Protein 4HF7 (pdb70)

Structure (mmCIF, N/CA/C/O backbone):
data_4HF7
#
_entry.id   4HF7
#
_cell.length_a   51.201
_cell.length_b   110.680
_cell.length_c   88.776
_cell.angle_alpha   90.000
_cell.angle_beta   90.000
_cell.angle_gamma   90.000
#
_symmetry.space_group_name_H-M   'C 2 2 21'
#
loop_
_entity.id
_entity.type
_entity.pdbx_description
1 polymer 'Putative acylhydrolase'
2 water water
#
loop_
_atom_site.group_PDB
_atom_site.id
_atom_site.type_symbol
_atom_site.label_atom_id
_atom_site.label_alt_id
_atom_site.label_comp_id
_atom_site.label_asym_id
_atom_site.label_entity_id
_atom_site.label_seq_id
_atom_site.pdbx_PDB_ins_code
_atom_site.Cartn_x
_atom_site.Cartn_y
_atom_site.Cartn_z
_atom_site.occupancy
_atom_site.B_iso_or_equiv
_atom_site.auth_seq_id
_atom_site.auth_comp_id
_atom_site.auth_asym_id
_atom_site.auth_atom_id
_atom_site.pdbx_PDB_model_num
ATOM 1 N N . GLU A 1 5 ? 14.499 53.192 36.929 1.00 31.14 32 GLU A N 1
ATOM 2 C CA . GLU A 1 5 ? 15.539 52.239 37.300 1.00 30.18 32 GLU A CA 1
ATOM 3 C C . GLU A 1 5 ? 15.169 51.480 38.580 1.00 31.75 32 GLU A C 1
ATOM 4 O O . GLU A 1 5 ? 15.024 50.266 38.545 1.00 31.70 32 GLU A O 1
ATOM 6 N N . PHE A 1 6 ? 15.045 52.206 39.699 1.00 26.05 33 PHE A N 1
ATOM 7 C CA . PHE A 1 6 ? 14.729 51.738 41.048 1.00 24.11 33 PHE A CA 1
ATOM 8 C C . PHE A 1 6 ? 13.468 50.828 41.081 1.00 25.55 33 PHE A C 1
ATOM 9 O O . PHE A 1 6 ? 13.511 49.757 41.680 1.00 25.41 33 PHE A O 1
ATOM 17 N N . ALA A 1 7 ? 12.376 51.238 40.407 1.00 21.55 34 ALA A N 1
ATOM 18 C CA . ALA A 1 7 ? 11.110 50.485 40.357 1.00 19.97 34 ALA A CA 1
ATOM 19 C C . ALA A 1 7 ? 11.222 49.240 39.480 1.00 21.06 34 ALA A C 1
ATOM 20 O O . ALA A 1 7 ? 10.425 48.326 39.621 1.00 20.38 34 ALA A O 1
ATOM 22 N N . ASN A 1 8 ? 12.192 49.232 38.558 1.00 17.76 35 ASN A N 1
ATOM 23 C CA . ASN A 1 8 ? 12.466 48.148 37.613 1.00 16.80 35 ASN A CA 1
ATOM 24 C C . ASN A 1 8 ? 11.251 47.896 36.690 1.00 19.21 35 ASN A C 1
ATOM 25 O O . ASN A 1 8 ? 10.695 46.790 36.631 1.00 19.01 35 ASN A O 1
ATOM 30 N N . TYR A 1 9 ? 10.855 48.958 35.964 1.00 15.58 36 TYR A N 1
ATOM 31 C CA . TYR A 1 9 ? 9.819 48.894 34.938 1.00 14.85 36 TYR A CA 1
ATOM 32 C C . TYR A 1 9 ? 10.274 47.993 33.802 1.00 17.09 36 TYR A C 1
ATOM 33 O O . TYR A 1 9 ? 9.438 47.365 33.168 1.00 16.43 36 TYR A O 1
ATOM 42 N N . LYS A 1 10 ? 11.610 47.939 33.540 1.00 14.94 37 LYS A N 1
ATOM 43 C CA . LYS A 1 10 ? 12.235 47.144 32.469 1.00 14.49 37 LYS A CA 1
ATOM 44 C C . LYS A 1 10 ? 11.950 45.642 32.592 1.00 17.54 37 LYS A C 1
ATOM 45 O O . LYS A 1 10 ? 11.853 44.953 31.577 1.00 16.87 37 LYS A O 1
ATOM 51 N N . ARG A 1 11 ? 11.833 45.127 33.822 1.00 13.55 38 ARG A N 1
ATOM 52 C CA . ARG A 1 11 ? 11.614 43.712 34.012 1.00 13.14 38 ARG A CA 1
ATOM 53 C C . ARG A 1 11 ? 10.384 43.196 33.220 1.00 17.15 38 ARG A C 1
ATOM 54 O O . ARG A 1 11 ? 10.512 42.200 32.495 1.00 14.60 38 ARG A O 1
ATOM 62 N N . TYR A 1 12 ? 9.227 43.871 33.317 1.00 14.20 39 TYR A N 1
ATOM 63 C CA . TYR A 1 12 ? 8.038 43.362 32.617 1.00 14.47 39 TYR A CA 1
ATOM 64 C C . TYR A 1 12 ? 7.530 44.228 31.454 1.00 17.72 39 TYR A C 1
ATOM 65 O O . TYR A 1 12 ? 6.471 43.907 30.911 1.00 16.09 39 TYR A O 1
ATOM 74 N N . ALA A 1 13 ? 8.297 45.267 31.035 1.00 14.94 40 ALA A N 1
ATOM 75 C CA . ALA A 1 13 ? 7.901 46.189 29.947 1.00 14.60 40 ALA A CA 1
ATOM 76 C C . ALA A 1 13 ? 7.553 45.454 28.647 1.00 19.10 40 ALA A C 1
ATOM 77 O O . ALA A 1 13 ? 6.441 45.651 28.144 1.00 18.10 40 ALA A O 1
ATOM 79 N N . THR A 1 14 ? 8.446 44.560 28.145 1.00 16.43 41 THR A N 1
ATOM 80 C CA . THR A 1 14 ? 8.221 43.825 26.890 1.00 16.33 41 THR A CA 1
ATOM 81 C C . THR A 1 14 ? 6.987 42.912 26.998 1.00 19.25 41 THR A C 1
ATOM 82 O O . THR A 1 14 ? 6.178 42.898 26.081 1.00 19.50 41 THR A O 1
ATOM 86 N N . GLU A 1 15 ? 6.851 42.159 28.113 1.00 15.23 42 GLU A N 1
ATOM 87 C CA . GLU A 1 15 ? 5.752 41.223 28.361 1.00 13.98 42 GLU A CA 1
ATOM 88 C C . GLU A 1 15 ? 4.407 41.947 28.490 1.00 19.89 42 GLU A C 1
ATOM 89 O O . GLU A 1 15 ? 3.394 41.428 28.016 1.00 20.63 42 GLU A O 1
ATOM 95 N N . ASN A 1 16 ? 4.386 43.118 29.168 1.00 16.13 43 ASN A N 1
ATOM 96 C CA . ASN A 1 16 ? 3.175 43.934 29.318 1.00 15.54 43 ASN A CA 1
ATOM 97 C C . ASN A 1 16 ? 2.696 44.357 27.949 1.00 19.91 43 ASN A C 1
ATOM 98 O O . ASN A 1 16 ? 1.559 44.080 27.597 1.00 20.04 43 ASN A O 1
ATOM 103 N N . ALA A 1 17 ? 3.586 44.958 27.148 1.00 18.35 44 ALA A N 1
ATOM 104 C CA . ALA A 1 17 ? 3.296 45.388 25.766 1.00 18.19 44 ALA A CA 1
ATOM 105 C C . ALA A 1 17 ? 2.816 44.220 24.890 1.00 22.02 44 ALA A C 1
ATOM 106 O O . ALA A 1 17 ? 1.961 44.418 24.026 1.00 21.48 44 ALA A O 1
ATOM 108 N N . ALA A 1 18 ? 3.361 43.007 25.107 1.00 19.94 45 ALA A N 1
ATOM 109 C CA . ALA A 1 18 ? 2.996 41.821 24.332 1.00 20.57 45 ALA A CA 1
ATOM 110 C C . ALA A 1 18 ? 1.625 41.254 24.746 1.00 24.97 45 ALA A C 1
ATOM 111 O O . ALA A 1 18 ? 1.036 40.480 23.983 1.00 25.34 45 ALA A O 1
ATOM 113 N N . LEU A 1 19 ? 1.124 41.619 25.952 1.00 20.30 46 LEU A N 1
ATOM 114 C CA . LEU A 1 19 ? -0.180 41.164 26.437 1.00 19.78 46 LEU A CA 1
ATOM 115 C C . LEU A 1 19 ? -1.329 41.855 25.697 1.00 26.56 46 LEU A C 1
ATOM 116 O O . LEU A 1 19 ? -1.420 43.089 25.694 1.00 26.48 46 LEU A O 1
ATOM 121 N N . ALA A 1 20 ? -2.239 41.060 25.125 1.00 24.70 47 ALA A N 1
ATOM 122 C CA . ALA A 1 20 ? -3.433 41.579 24.454 1.00 25.54 47 ALA A CA 1
ATOM 123 C C . ALA A 1 20 ? -4.401 42.200 25.480 1.00 29.27 47 ALA A C 1
ATOM 124 O O . ALA A 1 20 ? -4.453 41.749 26.632 1.00 27.86 47 ALA A O 1
ATOM 126 N N . GLN A 1 21 ? -5.132 43.255 25.066 1.00 26.71 48 GLN A N 1
ATOM 127 C CA . GLN A 1 21 ? -6.152 43.937 25.874 1.00 25.88 48 GLN A CA 1
ATOM 128 C C . GLN A 1 21 ? -7.175 42.881 26.316 1.00 28.48 48 GLN A C 1
ATOM 129 O O . GLN A 1 21 ? -7.622 42.098 25.472 1.00 28.25 48 GLN A O 1
ATOM 135 N N . PRO A 1 22 ? -7.509 42.768 27.619 1.00 23.77 49 PRO A N 1
ATOM 136 C CA . PRO A 1 22 ? -8.435 41.703 28.023 1.00 23.43 49 PRO A CA 1
ATOM 137 C C . PRO A 1 22 ? -9.910 42.052 27.854 1.00 29.18 49 PRO A C 1
ATOM 138 O O . PRO A 1 22 ? -10.306 43.221 27.750 1.00 27.05 49 PRO A O 1
ATOM 142 N N . VAL A 1 23 ? -10.718 40.983 27.852 1.00 27.35 50 VAL A N 1
ATOM 143 C CA . VAL A 1 23 ? -12.179 40.986 27.872 1.00 27.67 50 VAL A CA 1
ATOM 144 C C . VAL A 1 23 ? -12.566 40.594 29.296 1.00 31.09 50 VAL A C 1
ATOM 145 O O . VAL A 1 23 ? -11.823 39.837 29.933 1.00 30.19 50 VAL A O 1
ATOM 149 N N . LYS A 1 24 ? -13.691 41.124 29.806 1.00 27.63 51 LYS A N 1
ATOM 150 C CA . LYS A 1 24 ? -14.182 40.886 31.171 1.00 26.84 51 LYS A CA 1
ATOM 151 C C . LYS A 1 24 ? -14.371 39.391 31.483 1.00 27.87 51 LYS A C 1
ATOM 152 O O . LYS A 1 24 ? -14.099 38.972 32.611 1.00 26.93 51 LYS A O 1
ATOM 154 N N . LYS A 1 25 ? -14.779 38.582 30.482 1.00 22.53 52 LYS A N 1
ATOM 155 C CA . LYS A 1 25 ? 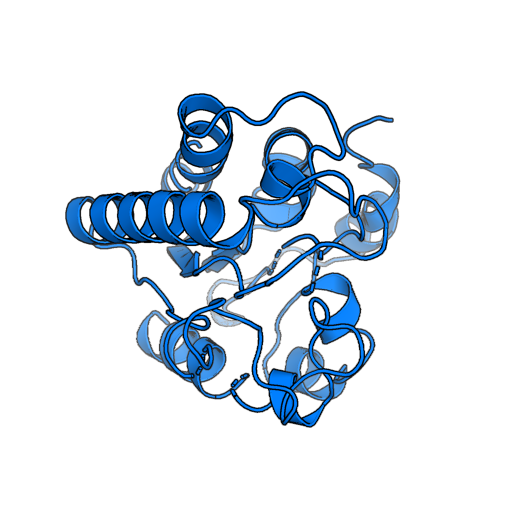-15.000 37.142 30.673 1.00 21.36 52 LYS A CA 1
ATOM 156 C C . LYS A 1 25 ? -13.687 36.363 30.924 1.00 23.87 52 LYS A C 1
ATOM 157 O O . LYS A 1 25 ? -13.746 35.268 31.483 1.00 24.08 52 LYS A O 1
ATOM 163 N N . GLU A 1 26 ? -12.516 36.913 30.543 1.00 19.87 53 GLU A N 1
ATOM 164 C CA . GLU A 1 26 ? -11.266 36.182 30.752 1.00 19.42 53 GLU A CA 1
ATOM 165 C C . GLU A 1 26 ? -10.770 36.335 32.197 1.00 19.34 53 GLU A C 1
ATOM 166 O O . GLU A 1 26 ? -9.796 35.683 32.571 1.00 18.36 53 GLU A O 1
ATOM 172 N N . LYS A 1 27 ? -11.466 37.165 33.005 1.00 14.10 54 LYS A N 1
ATOM 173 C CA . LYS A 1 27 ? -11.191 37.412 34.426 1.00 12.89 54 LYS A CA 1
ATOM 174 C C . LYS A 1 27 ? -9.692 37.471 34.680 1.00 16.86 54 LYS A C 1
ATOM 175 O O . LYS A 1 27 ? -9.157 36.609 35.380 1.00 16.74 54 LYS A O 1
ATOM 181 N N . ARG A 1 28 ? -9.003 38.436 34.052 1.00 12.62 55 ARG A N 1
ATOM 182 C CA . ARG A 1 28 ? -7.561 38.577 34.217 1.00 11.93 55 ARG A CA 1
ATOM 183 C C . ARG A 1 28 ? -7.177 38.745 35.703 1.00 13.81 55 ARG A C 1
ATOM 184 O O . ARG A 1 28 ? -7.786 39.542 36.397 1.00 13.20 55 ARG A O 1
ATOM 192 N N . VAL A 1 29 ? -6.164 37.983 36.176 1.00 9.58 56 VAL A N 1
ATOM 193 C CA . VAL A 1 29 ? -5.705 38.071 37.568 1.00 7.63 56 VAL A CA 1
ATOM 194 C C . VAL A 1 29 ? -4.200 38.343 37.546 1.00 10.67 56 VAL A C 1
ATOM 195 O O . VAL A 1 29 ? -3.469 37.634 36.856 1.00 11.08 56 VAL A O 1
ATOM 199 N N . VAL A 1 30 ? -3.760 39.362 38.283 1.00 6.21 57 VAL A N 1
ATOM 200 C CA . VAL A 1 30 ? -2.343 39.730 38.364 1.00 5.54 57 VAL A CA 1
ATOM 201 C C . VAL A 1 30 ? -1.852 39.534 39.803 1.00 10.94 57 VAL A C 1
ATOM 202 O O . VAL A 1 30 ? -2.539 39.901 40.735 1.00 10.94 57 VAL A O 1
ATOM 206 N N . PHE A 1 31 ? -0.671 38.919 39.958 1.00 8.56 58 PHE A N 1
ATOM 207 C CA . PHE A 1 31 ? -0.038 38.709 41.248 1.00 8.48 58 PHE A CA 1
ATOM 208 C C . PHE A 1 31 ? 1.105 39.679 41.391 1.00 12.40 58 PHE A C 1
ATOM 209 O O . PHE A 1 31 ? 2.055 39.636 40.615 1.00 11.87 58 PHE A O 1
ATOM 225 N N . GLY A 1 33 ? 4.111 40.980 43.783 1.00 12.74 60 GLY A N 1
ATOM 226 C CA . GLY A 1 33 ? 4.940 40.509 44.867 1.00 11.43 60 GLY A CA 1
ATOM 227 C C . GLY A 1 33 ? 6.415 40.634 44.590 1.00 14.88 60 GLY A C 1
ATOM 228 O O . GLY A 1 33 ? 6.840 41.293 43.637 1.00 15.07 60 GLY A O 1
ATOM 229 N N . ASN A 1 34 ? 7.172 39.999 45.452 1.00 9.02 61 ASN A N 1
ATOM 230 C CA . ASN A 1 34 ? 8.617 39.966 45.442 1.00 9.93 61 ASN A CA 1
ATOM 231 C C . ASN A 1 34 ? 9.052 38.574 44.973 1.00 13.97 61 ASN A C 1
ATOM 232 O O . ASN A 1 34 ? 8.326 37.948 44.181 1.00 11.54 61 ASN A O 1
ATOM 247 N N . ILE A 1 36 ? 8.956 35.800 46.526 1.00 14.53 63 ILE A N 1
ATOM 248 C CA . ILE A 1 36 ? 8.004 34.737 46.866 1.00 14.45 63 ILE A CA 1
ATOM 249 C C . ILE A 1 36 ? 7.002 34.553 45.710 1.00 16.69 63 ILE A C 1
ATOM 250 O O . ILE A 1 36 ? 6.641 33.424 45.408 1.00 17.45 63 ILE A O 1
ATOM 255 N N . THR A 1 37 ? 6.625 35.641 45.018 1.00 10.74 64 THR A N 1
ATOM 256 C CA . THR A 1 37 ? 5.702 35.585 43.879 1.00 9.09 64 THR A CA 1
ATOM 257 C C . THR A 1 37 ? 6.480 35.288 42.577 1.00 12.16 64 THR A C 1
ATOM 258 O O . THR A 1 37 ? 5.968 34.540 41.743 1.00 12.14 64 THR A O 1
ATOM 262 N N . GLU A 1 38 ? 7.695 35.856 42.387 1.00 8.72 65 GLU A N 1
ATOM 263 C CA . GLU A 1 38 ? 8.471 35.540 41.169 1.00 8.85 65 GLU A CA 1
ATOM 264 C C . GLU A 1 38 ? 8.885 34.037 41.154 1.00 12.21 65 GLU A C 1
ATOM 265 O O . GLU A 1 38 ? 8.874 33.402 40.102 1.00 9.98 65 GLU A O 1
ATOM 271 N N . GLY A 1 39 ? 9.250 33.518 42.326 1.00 10.59 66 GLY A N 1
ATOM 272 C CA . GLY A 1 39 ? 9.653 32.131 42.521 1.00 10.86 66 GLY A CA 1
ATOM 273 C C . GLY A 1 39 ? 8.492 31.166 42.384 1.00 12.45 66 GLY A C 1
ATOM 274 O O . GLY A 1 39 ? 8.683 30.026 41.944 1.00 10.97 66 GLY A O 1
ATOM 275 N N . TRP A 1 40 ? 7.264 31.652 42.700 1.00 8.44 67 TRP A N 1
ATOM 276 C CA . TRP A 1 40 ? 6.018 30.878 42.583 1.00 8.82 67 TRP A CA 1
ATOM 277 C C . TRP A 1 40 ? 5.794 30.445 41.131 1.00 11.67 67 TRP A C 1
ATOM 278 O O . TRP A 1 40 ? 5.537 29.267 40.860 1.00 13.15 67 TRP A O 1
ATOM 289 N N . VAL A 1 41 ? 5.906 31.402 40.211 1.00 9.69 68 VAL A N 1
ATOM 290 C CA . VAL A 1 41 ? 5.787 31.202 38.764 1.00 8.63 68 VAL A CA 1
ATOM 291 C C . VAL A 1 41 ? 6.920 30.281 38.266 1.00 11.85 68 VAL A C 1
ATOM 292 O O . VAL A 1 41 ? 6.649 29.397 37.449 1.00 11.20 68 VAL A O 1
ATOM 296 N N . ARG A 1 42 ? 8.169 30.483 38.737 1.00 10.66 69 ARG A N 1
ATOM 297 C CA A ARG A 1 42 ? 9.307 29.651 38.321 0.50 10.92 69 ARG A CA 1
ATOM 298 C CA B ARG A 1 42 ? 9.302 29.650 38.320 0.50 10.82 69 ARG A CA 1
ATOM 299 C C . ARG A 1 42 ? 9.117 28.193 38.772 1.00 15.24 69 ARG A C 1
ATOM 300 O O . ARG A 1 42 ? 9.388 27.270 37.998 1.00 15.98 69 ARG A O 1
ATOM 315 N N . THR A 1 43 ? 8.671 27.986 40.022 1.00 9.78 70 THR A N 1
ATOM 316 C CA . THR A 1 43 ? 8.518 26.644 40.595 1.00 9.80 70 THR A CA 1
ATOM 317 C C . THR A 1 43 ? 7.290 25.886 40.073 1.00 13.09 70 THR A C 1
ATOM 318 O O . THR A 1 43 ? 7.419 24.717 39.708 1.00 12.18 70 THR A O 1
ATOM 322 N N . HIS A 1 44 ? 6.105 26.534 40.054 1.00 11.86 71 HIS A N 1
ATOM 323 C CA . HIS A 1 44 ? 4.883 25.888 39.579 1.00 12.19 71 HIS A CA 1
ATOM 324 C C . HIS A 1 44 ? 4.325 26.686 38.421 1.00 14.07 71 HIS A C 1
ATOM 325 O O . HIS A 1 44 ? 3.275 27.315 38.584 1.00 14.03 71 HIS A O 1
ATOM 332 N N . PRO A 1 45 ? 4.984 26.700 37.237 1.00 11.75 72 PRO A N 1
ATOM 333 C CA . PRO A 1 45 ? 4.439 27.495 36.125 1.00 12.62 72 PRO A CA 1
ATOM 334 C C . PRO A 1 45 ? 3.034 27.048 35.716 1.00 17.13 72 PRO A C 1
ATOM 335 O O . PRO A 1 45 ? 2.238 27.899 35.320 1.00 17.31 72 PRO A O 1
ATOM 339 N N . ASP A 1 46 ? 2.724 25.742 35.851 1.00 14.68 73 ASP A N 1
ATOM 340 C CA . ASP A 1 46 ? 1.417 25.176 35.489 1.00 14.52 73 ASP A CA 1
ATOM 341 C C . ASP A 1 46 ? 0.281 25.716 36.375 1.00 17.38 73 ASP A C 1
ATOM 342 O O . ASP A 1 46 ? -0.851 25.782 35.909 1.00 16.19 73 ASP A O 1
ATOM 347 N N . PHE A 1 47 ? 0.552 26.090 37.634 1.00 13.35 74 PHE A N 1
ATOM 348 C CA . PHE A 1 47 ? -0.510 26.663 38.460 1.00 13.08 74 PHE A CA 1
ATOM 349 C C . PHE A 1 47 ? -1.021 27.972 37.814 1.00 15.91 74 PHE A C 1
ATOM 350 O O . PHE A 1 47 ? -2.233 28.207 37.753 1.00 15.15 74 PHE A O 1
ATOM 358 N N . PHE A 1 48 ? -0.094 28.808 37.325 1.00 11.56 75 PHE A N 1
ATOM 359 C CA . PHE A 1 48 ? -0.441 30.095 36.724 1.00 9.92 75 PHE A CA 1
ATOM 360 C C . PHE A 1 48 ? -1.052 29.910 35.330 1.00 13.90 75 PHE A C 1
ATOM 361 O O . PHE A 1 48 ? -2.023 30.588 35.006 1.00 15.27 75 PHE A O 1
ATOM 369 N N . LYS A 1 49 ? -0.518 28.984 34.538 1.00 12.07 76 LYS A N 1
ATOM 370 C CA . LYS A 1 49 ? -1.002 28.713 33.173 1.00 12.24 76 LYS A CA 1
ATOM 371 C C . LYS A 1 49 ? -2.449 28.187 33.199 1.00 17.17 76 LYS A C 1
ATOM 372 O O . LYS A 1 49 ? -3.305 28.714 32.494 1.00 17.96 76 LYS A O 1
ATOM 378 N N . THR A 1 50 ? -2.704 27.168 34.039 1.00 13.44 77 THR A N 1
ATOM 379 C CA . THR A 1 50 ? -3.987 26.483 34.208 1.00 14.20 77 THR A CA 1
ATOM 380 C C . THR A 1 50 ? -5.087 27.439 34.643 1.00 18.36 77 THR A C 1
ATOM 381 O O . THR A 1 50 ? -6.197 27.386 34.107 1.00 16.44 77 THR A O 1
ATOM 385 N N . ASN A 1 51 ? -4.780 28.286 35.638 1.00 14.83 78 ASN 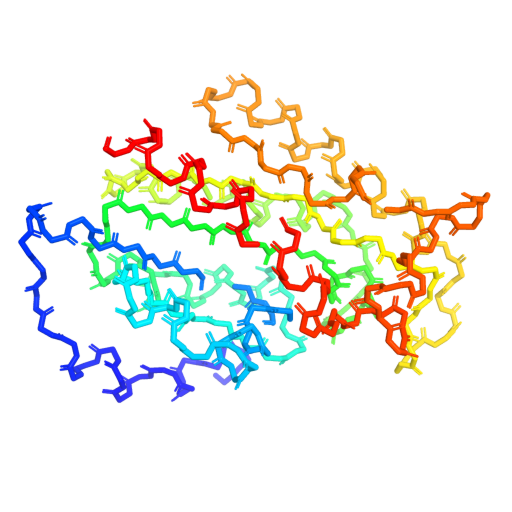A N 1
ATOM 386 C CA . ASN A 1 51 ? -5.758 29.186 36.211 1.00 14.49 78 ASN A CA 1
ATOM 387 C C . ASN A 1 51 ? -5.837 30.569 35.528 1.00 17.25 78 ASN A C 1
ATOM 388 O O . ASN A 1 51 ? -6.732 31.342 35.860 1.00 14.79 78 ASN A O 1
ATOM 393 N N . GLY A 1 52 ? -5.010 30.816 34.512 1.00 16.43 79 GLY A N 1
ATOM 394 C CA . GLY A 1 52 ? -5.009 32.098 33.807 1.00 15.90 79 GLY A CA 1
ATOM 395 C C . GLY A 1 52 ? -4.630 33.253 34.718 1.00 18.94 79 GLY A C 1
ATOM 396 O O . GLY A 1 52 ? -5.309 34.283 34.730 1.00 20.28 79 GLY A O 1
ATOM 397 N N . TYR A 1 53 ? -3.562 33.067 35.516 1.00 13.55 80 TYR A N 1
ATOM 398 C CA . TYR A 1 53 ? -2.997 34.071 36.422 1.00 11.48 80 TYR A CA 1
ATOM 399 C C . TYR A 1 53 ? -1.701 34.608 35.852 1.00 15.89 80 TYR A C 1
ATOM 400 O O . TYR A 1 53 ? -0.890 33.828 35.316 1.00 15.11 80 TYR A O 1
ATOM 409 N N . ILE A 1 54 ? -1.476 35.921 36.021 1.00 11.23 81 ILE A N 1
ATOM 410 C CA . ILE A 1 54 ? -0.275 36.609 35.539 1.00 12.42 81 ILE A CA 1
ATOM 411 C C . ILE A 1 54 ? 0.600 3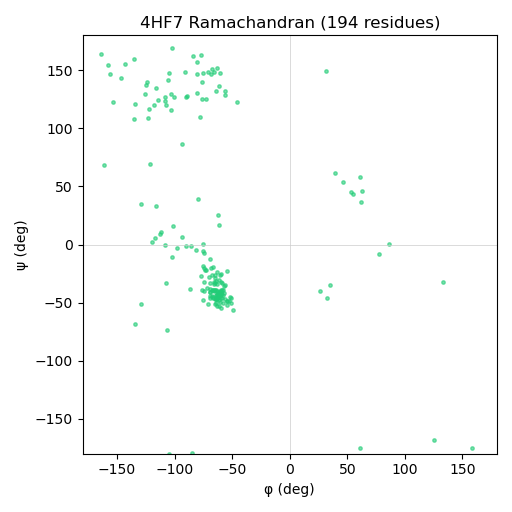6.973 36.725 1.00 15.43 81 ILE A C 1
ATOM 412 O O . ILE A 1 54 ? 0.159 37.681 37.625 1.00 15.37 81 ILE A O 1
ATOM 417 N N . GLY A 1 55 ? 1.843 36.504 36.693 1.00 12.02 82 GLY A N 1
ATOM 418 C CA . GLY A 1 55 ? 2.826 36.789 37.728 1.00 11.16 82 GLY A CA 1
ATOM 419 C C . GLY A 1 55 ? 3.602 38.051 37.412 1.00 12.73 82 GLY A C 1
ATOM 420 O O . GLY A 1 55 ? 4.071 38.239 36.283 1.00 12.96 82 GLY A O 1
ATOM 421 N N . ARG A 1 56 ? 3.640 38.971 38.370 1.00 10.15 83 ARG A N 1
ATOM 422 C CA . ARG A 1 56 ? 4.357 40.240 38.212 1.00 10.87 83 ARG A CA 1
ATOM 423 C C . ARG A 1 56 ? 5.288 40.462 39.432 1.00 14.90 83 ARG A C 1
ATOM 424 O O . ARG A 1 56 ? 5.525 41.599 39.859 1.00 14.64 83 ARG A O 1
ATOM 432 N N . GLY A 1 57 ? 5.843 39.358 39.942 1.00 10.91 84 GLY A N 1
ATOM 433 C CA . GLY A 1 57 ? 6.778 39.396 41.055 1.00 10.05 84 GLY A CA 1
ATOM 434 C C . GLY A 1 57 ? 8.190 39.762 40.618 1.00 13.26 84 GLY A C 1
ATOM 435 O O . GLY A 1 57 ? 8.603 39.415 39.507 1.00 12.43 84 GLY A O 1
ATOM 436 N N . ILE A 1 58 ? 8.936 40.474 41.472 1.00 9.02 85 ILE A N 1
ATOM 437 C CA . ILE A 1 58 ? 10.347 40.806 41.229 1.00 9.82 85 ILE A CA 1
ATOM 438 C C . ILE A 1 58 ? 11.125 40.530 42.514 1.00 14.30 85 ILE A C 1
ATOM 439 O O . ILE A 1 58 ? 10.830 41.151 43.542 1.00 12.88 85 ILE A O 1
ATOM 444 N N . SER A 1 59 ? 12.131 39.628 42.439 1.00 11.24 86 SER A N 1
ATOM 445 C CA A SER A 1 59 ? 12.958 39.265 43.593 0.50 10.94 86 SER A CA 1
ATOM 446 C CA B SER A 1 59 ? 12.953 39.266 43.592 0.50 10.76 86 SER A CA 1
ATOM 447 C C . SER A 1 59 ? 13.632 40.483 44.223 1.00 13.64 86 SER A C 1
ATOM 448 O O . SER A 1 59 ? 14.112 41.359 43.512 1.00 13.43 86 SER A O 1
ATOM 453 N N . GLY A 1 60 ? 13.640 40.512 45.553 1.00 10.59 87 GLY A N 1
ATOM 454 C CA . GLY A 1 60 ? 14.235 41.557 46.373 1.00 11.13 87 GLY A CA 1
ATOM 455 C C . GLY A 1 60 ? 13.471 42.860 46.536 1.00 14.07 87 GLY A C 1
ATOM 456 O O . GLY A 1 60 ? 13.871 43.689 47.356 1.00 14.70 87 GLY A O 1
ATOM 457 N N . GLN A 1 61 ? 12.375 43.055 45.801 1.00 9.44 88 GLN A N 1
ATOM 458 C CA . GLN A 1 61 ? 11.637 44.335 45.858 1.00 10.15 88 GLN A CA 1
ATOM 459 C C . GLN A 1 61 ? 10.795 44.522 47.111 1.00 14.16 88 GLN A C 1
ATOM 460 O O . GLN A 1 61 ? 10.199 43.579 47.632 1.00 12.41 88 GLN A O 1
ATOM 466 N N . THR A 1 62 ? 10.693 45.800 47.527 1.00 12.38 89 THR A N 1
ATOM 467 C CA . THR A 1 62 ? 9.920 46.275 48.665 1.00 12.16 89 THR A CA 1
ATOM 468 C C . THR A 1 62 ? 8.608 46.908 48.165 1.00 14.94 89 THR A C 1
ATOM 469 O O . THR A 1 62 ? 8.471 47.201 46.962 1.00 13.22 89 THR A O 1
ATOM 473 N N . SER A 1 63 ? 7.687 47.186 49.083 1.00 10.67 90 SER A N 1
ATOM 474 C CA . SER A 1 63 ? 6.397 47.825 48.764 1.00 10.08 90 SER A CA 1
ATOM 475 C C . SER A 1 63 ? 6.585 49.224 48.110 1.00 11.81 90 SER A C 1
ATOM 476 O O . SER A 1 63 ? 5.711 49.642 47.344 1.00 12.59 90 SER A O 1
ATOM 479 N N . TYR A 1 64 ? 7.740 49.924 48.374 1.00 7.06 91 TYR A N 1
ATOM 480 C CA . TYR A 1 64 ? 8.045 51.226 47.766 1.00 6.83 91 TYR A CA 1
ATOM 481 C C . TYR A 1 64 ? 8.179 51.051 46.265 1.00 11.84 91 TYR A C 1
ATOM 482 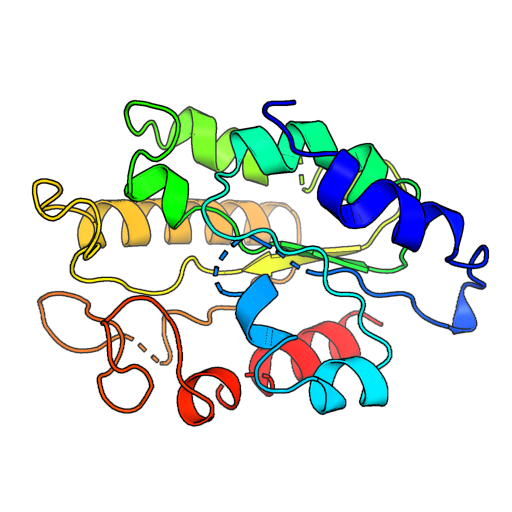O O . TYR A 1 64 ? 7.636 51.831 45.498 1.00 12.80 91 TYR A O 1
ATOM 491 N N . GLN A 1 65 ? 8.928 50.016 45.852 1.00 9.85 92 GLN A N 1
ATOM 492 C CA . GLN A 1 65 ? 9.166 49.712 44.430 1.00 9.61 92 GLN A CA 1
ATOM 493 C C . GLN A 1 65 ? 7.874 49.215 43.776 1.00 14.02 92 GLN A C 1
ATOM 494 O O . GLN A 1 65 ? 7.592 49.550 42.610 1.00 13.05 92 GLN A O 1
ATOM 500 N N . PHE A 1 66 ? 7.094 48.415 44.517 1.00 11.24 93 PHE A N 1
ATOM 501 C CA . PHE A 1 66 ? 5.788 47.923 44.038 1.00 11.60 93 PHE A CA 1
ATOM 502 C C . PHE A 1 66 ? 4.888 49.085 43.692 1.00 12.83 93 PHE A C 1
ATOM 503 O O . PHE A 1 66 ? 4.294 49.098 42.625 1.00 10.34 93 PHE A O 1
ATOM 511 N N . LEU A 1 67 ? 4.770 50.048 44.623 1.00 10.82 94 LEU A N 1
ATOM 512 C CA . LEU A 1 67 ? 3.911 51.224 44.439 1.00 10.37 94 LEU A CA 1
ATOM 513 C C . LEU A 1 67 ? 4.279 51.990 43.159 1.00 13.44 94 LEU A C 1
ATOM 514 O O . LEU A 1 67 ? 3.382 52.297 42.382 1.00 13.09 94 LEU A O 1
ATOM 519 N N . LEU A 1 68 ? 5.586 52.243 42.919 1.00 9.81 95 LEU A N 1
ATOM 520 C CA . LEU A 1 68 ? 6.024 52.959 41.719 1.00 10.26 95 LEU A CA 1
ATOM 521 C C . LEU A 1 68 ? 5.713 52.197 40.431 1.00 12.07 95 LEU A C 1
ATOM 522 O O . LEU A 1 68 ? 5.323 52.829 39.458 1.00 12.31 95 LEU A O 1
ATOM 527 N N . ARG A 1 69 ? 5.858 50.857 40.404 1.00 6.98 96 ARG A N 1
ATOM 528 C CA . ARG A 1 69 ? 5.552 50.144 39.138 1.00 7.97 96 ARG A CA 1
ATOM 529 C C . ARG A 1 69 ? 4.077 49.633 39.108 1.00 10.95 96 ARG A C 1
ATOM 530 O O . ARG A 1 69 ? 3.699 48.972 38.147 1.00 10.21 96 ARG A O 1
ATOM 538 N N . PHE A 1 70 ? 3.245 49.986 40.118 1.00 8.82 97 PHE A N 1
ATOM 539 C CA . PHE A 1 70 ? 1.859 49.473 40.207 1.00 8.00 97 PHE A CA 1
ATOM 540 C C . PHE A 1 70 ? 0.975 49.820 39.006 1.00 12.99 97 PHE A C 1
ATOM 541 O O . PHE A 1 70 ? 0.244 48.941 38.525 1.00 12.60 97 PHE A O 1
ATOM 549 N N . ARG A 1 71 ? 1.043 51.054 38.493 1.00 9.95 98 ARG A N 1
ATOM 550 C CA . ARG A 1 71 ? 0.227 51.421 37.334 1.00 9.72 98 ARG A CA 1
ATOM 551 C C . ARG A 1 71 ? 0.656 50.661 36.068 1.00 12.94 98 ARG A C 1
ATOM 552 O O . ARG A 1 71 ? -0.194 50.213 35.307 1.00 10.12 98 ARG A O 1
ATOM 560 N N . GLU A 1 72 ? 1.961 50.471 35.876 1.00 11.86 99 GLU A N 1
ATOM 561 C CA . GLU A 1 72 ? 2.482 49.776 34.697 1.00 10.99 99 GLU A CA 1
ATOM 562 C C . GLU A 1 72 ? 2.309 48.276 34.765 1.00 13.09 99 GLU A C 1
ATOM 563 O O . GLU A 1 72 ? 2.011 47.677 33.741 1.00 12.85 99 GLU A O 1
ATOM 569 N N . ASP A 1 73 ? 2.505 47.665 35.939 1.00 9.59 100 ASP A N 1
ATOM 570 C CA . ASP A 1 73 ? 2.471 46.199 36.032 1.00 9.83 100 ASP A CA 1
ATOM 571 C C . ASP A 1 73 ? 1.129 45.636 36.518 1.00 13.81 100 ASP A C 1
ATOM 572 O O . ASP A 1 73 ? 0.965 44.411 36.526 1.00 14.24 100 ASP A O 1
ATOM 577 N N . VAL A 1 74 ? 0.160 46.505 36.858 1.00 10.53 101 VAL A N 1
ATOM 578 C CA . VAL A 1 74 ? -1.162 46.066 37.301 1.00 9.38 101 VAL A CA 1
ATOM 579 C C . VAL A 1 74 ? -2.258 46.873 36.608 1.00 15.21 101 VAL A C 1
ATOM 580 O O . VAL A 1 74 ? -2.986 46.303 35.802 1.00 15.96 101 VAL A O 1
ATOM 584 N N . ILE A 1 75 ? -2.389 48.180 36.920 1.00 10.90 102 ILE A N 1
ATOM 585 C CA . ILE A 1 75 ? -3.488 49.023 36.421 1.00 11.39 102 ILE A CA 1
ATOM 586 C C . ILE A 1 75 ? -3.620 48.976 34.900 1.00 14.05 102 ILE A C 1
ATOM 587 O O . ILE A 1 75 ? -4.731 48.802 34.404 1.00 14.40 102 ILE A O 1
ATOM 592 N N . ASN A 1 76 ? -2.505 49.140 34.180 1.00 11.36 103 ASN A N 1
ATOM 593 C CA . ASN A 1 76 ? -2.513 49.196 32.717 1.00 11.84 103 ASN A CA 1
ATOM 594 C C . ASN A 1 76 ? -2.729 47.838 32.040 1.00 15.10 103 ASN A C 1
ATOM 595 O O . ASN A 1 76 ? -2.925 47.803 30.813 1.00 13.67 103 ASN A O 1
ATOM 600 N N . LEU A 1 77 ? -2.728 46.743 32.834 1.00 11.52 104 LEU A N 1
ATOM 601 C CA A LEU A 1 77 ? -2.976 45.376 32.349 0.50 11.70 104 LEU A CA 1
ATOM 602 C CA B LEU A 1 77 ? -2.980 45.390 32.322 0.50 11.32 104 LEU A CA 1
ATOM 603 C C . LEU A 1 77 ? -4.482 45.090 32.361 1.00 15.16 104 LEU A C 1
ATOM 604 O O . LEU A 1 77 ? -4.907 44.021 31.923 1.00 14.70 104 LEU A O 1
ATOM 613 N N . SER A 1 78 ? -5.284 46.062 32.863 1.00 12.14 105 SER A N 1
ATOM 614 C CA . SER A 1 78 ? -6.754 46.023 32.982 1.00 12.47 105 SER A CA 1
ATOM 615 C C . SER A 1 78 ? -7.249 44.680 33.583 1.00 16.25 105 SER A C 1
ATOM 616 O O . SER A 1 78 ? -8.090 43.998 32.987 1.00 15.87 105 SER A O 1
ATOM 619 N N . PRO A 1 79 ? -6.716 44.278 34.758 1.00 13.51 106 PRO A N 1
ATOM 620 C CA . PRO A 1 79 ? -7.129 42.998 35.337 1.00 13.07 106 PRO A CA 1
ATOM 621 C C . PRO A 1 79 ? -8.457 43.108 36.067 1.00 15.15 106 PRO A C 1
ATOM 622 O O . PRO A 1 79 ? -8.844 44.195 36.499 1.00 13.74 106 PRO A O 1
ATOM 626 N N . ALA A 1 80 ? -9.148 41.977 36.215 1.00 10.75 107 ALA A N 1
ATOM 627 C CA . ALA A 1 80 ? -10.377 41.922 36.989 1.00 10.18 107 ALA A CA 1
ATOM 628 C C . ALA A 1 80 ? -10.017 41.926 38.477 1.00 11.27 107 ALA A C 1
ATOM 629 O O . ALA A 1 80 ? -10.800 42.375 39.318 1.00 11.94 107 ALA A O 1
ATOM 631 N N . LEU A 1 81 ? -8.813 41.426 38.803 1.00 7.44 108 LEU A N 1
ATOM 632 C CA . LEU A 1 81 ? -8.391 41.265 40.203 1.00 6.51 108 LEU A CA 1
ATOM 633 C C . LEU A 1 81 ? -6.882 41.260 40.335 1.00 10.69 108 LEU A C 1
ATOM 634 O O . LEU A 1 81 ? -6.180 40.730 39.478 1.00 9.52 108 LEU A O 1
ATOM 639 N N . VAL A 1 82 ? -6.393 41.800 41.446 1.00 8.03 109 VAL A N 1
ATOM 640 C CA . VAL A 1 82 ? -4.973 41.792 41.768 1.00 7.84 109 VAL A CA 1
ATOM 641 C C . VAL A 1 82 ? -4.767 41.160 43.149 1.00 12.65 109 VAL A C 1
ATOM 642 O O . VAL A 1 82 ? -5.500 41.462 44.088 1.00 12.94 109 VAL A O 1
ATOM 646 N N . VAL A 1 83 ? -3.744 40.309 43.262 1.00 10.65 110 VAL A N 1
ATOM 647 C CA . VAL A 1 83 ? -3.322 39.713 44.537 1.00 8.33 110 VAL A CA 1
ATOM 648 C C . VAL A 1 83 ? -2.088 40.481 44.937 1.00 11.75 110 VAL A C 1
ATOM 649 O O . VAL A 1 83 ? -1.172 40.590 44.125 1.00 11.44 110 VAL A O 1
ATOM 653 N N . ILE A 1 84 ? -2.029 40.980 46.179 1.00 10.12 111 ILE A N 1
ATOM 654 C CA . ILE A 1 84 ? -0.879 41.741 46.637 1.00 9.74 111 ILE A CA 1
ATOM 655 C C . ILE A 1 84 ? -0.201 41.027 47.810 1.00 14.69 111 ILE A C 1
ATOM 656 O O . ILE A 1 84 ? -0.815 40.808 48.852 1.00 13.68 111 ILE A O 1
ATOM 661 N N . ASN A 1 85 ? 1.077 40.682 47.626 1.00 12.22 112 ASN A N 1
ATOM 662 C CA . ASN A 1 85 ? 1.935 40.126 48.659 1.00 12.46 112 ASN A CA 1
ATOM 663 C C . ASN A 1 85 ? 3.139 41.044 48.756 1.00 16.74 112 ASN A C 1
ATOM 664 O O . ASN A 1 85 ? 3.913 41.129 47.810 1.00 18.06 112 ASN A O 1
ATOM 669 N N . ALA A 1 86 ? 3.235 41.805 49.849 1.00 11.81 113 ALA A N 1
ATOM 670 C CA . ALA A 1 86 ? 4.246 42.845 50.034 1.00 10.41 113 ALA A CA 1
ATOM 671 C C . ALA A 1 86 ? 4.657 42.961 51.475 1.00 15.63 113 ALA A C 1
ATOM 672 O O . ALA A 1 86 ? 3.794 42.849 52.339 1.00 15.55 113 ALA A O 1
ATOM 674 N N . GLY A 1 87 ? 5.950 43.228 51.728 1.00 12.45 114 GLY A N 1
ATOM 675 C CA . GLY A 1 87 ? 6.438 43.449 53.091 1.00 13.02 114 GLY A CA 1
ATOM 676 C C . GLY A 1 87 ? 7.692 42.727 53.527 1.00 16.04 114 GLY A C 1
ATOM 677 O O . GLY A 1 87 ? 8.439 43.250 54.364 1.00 13.63 114 GLY A O 1
ATOM 678 N N . THR A 1 88 ? 7.921 41.507 52.998 1.00 12.60 115 THR A N 1
ATOM 679 C CA . THR A 1 88 ? 9.096 40.693 53.345 1.00 11.34 115 THR A CA 1
ATOM 680 C C . THR A 1 88 ? 10.397 41.531 53.241 1.00 11.90 115 THR A C 1
ATOM 681 O O . THR A 1 88 ? 11.121 41.651 54.227 1.00 10.98 115 THR A O 1
ATOM 685 N N . ASN A 1 89 ? 10.655 42.129 52.070 1.00 6.73 116 ASN A N 1
ATOM 686 C CA . ASN A 1 89 ? 11.888 42.888 51.832 1.00 6.79 116 ASN A CA 1
ATOM 687 C C . ASN A 1 89 ? 11.894 44.232 52.531 1.00 11.38 116 ASN A C 1
ATOM 688 O O . ASN A 1 89 ? 12.989 44.759 52.786 1.00 12.90 116 ASN A O 1
ATOM 693 N N . ASP A 1 90 ? 10.709 44.754 52.909 1.00 6.93 117 ASP A N 1
ATOM 694 C CA . ASP A 1 90 ? 10.607 45.976 53.687 1.00 6.79 117 ASP A CA 1
ATOM 695 C C . ASP A 1 90 ? 11.132 45.721 55.102 1.00 11.49 117 ASP A C 1
ATOM 696 O O . ASP A 1 90 ? 11.962 46.489 55.589 1.00 11.34 117 ASP A O 1
ATOM 701 N N . VAL A 1 91 ? 10.710 44.608 55.724 1.00 8.80 118 VAL A N 1
ATOM 702 C CA . VAL A 1 91 ? 11.180 44.189 57.059 1.00 9.33 118 VAL A CA 1
ATOM 703 C C . VAL A 1 91 ? 12.702 43.840 56.952 1.00 14.25 118 VAL A C 1
ATOM 704 O O . VAL A 1 91 ? 13.464 44.147 57.872 1.00 15.37 118 VAL A O 1
ATOM 708 N N . ALA A 1 92 ? 13.140 43.290 55.803 1.00 11.06 119 ALA A N 1
ATOM 709 C CA . ALA A 1 92 ? 14.560 42.962 55.556 1.00 11.31 119 ALA A CA 1
ATOM 710 C C . ALA A 1 92 ? 15.387 44.232 55.257 1.00 15.31 119 ALA A C 1
ATOM 711 O O . ALA A 1 92 ? 16.614 44.143 55.166 1.00 15.52 119 ALA A O 1
ATOM 713 N N . GLU A 1 93 ? 14.716 45.417 55.141 1.00 10.86 120 GLU A N 1
ATOM 714 C CA . GLU A 1 93 ? 15.342 46.734 54.947 1.00 10.47 120 GLU A CA 1
ATOM 715 C C . GLU A 1 93 ? 16.131 46.813 53.637 1.00 17.10 120 GLU A C 1
ATOM 716 O O . GLU A 1 93 ? 17.164 47.477 53.572 1.00 17.96 120 GLU A O 1
ATOM 722 N N . ASN A 1 94 ? 15.615 46.168 52.588 1.00 15.21 121 ASN A N 1
ATOM 723 C CA . ASN A 1 94 ? 16.256 46.121 51.275 1.00 16.14 121 ASN A CA 1
ATOM 724 C C . ASN A 1 94 ? 16.429 47.501 50.630 1.00 19.69 121 ASN A C 1
ATOM 725 O O . ASN A 1 94 ? 17.402 47.668 49.895 1.00 19.17 121 ASN A O 1
ATOM 730 N N . THR A 1 95 ? 15.518 48.479 50.915 1.00 16.61 122 THR A N 1
ATOM 731 C CA . THR A 1 95 ? 15.593 49.842 50.343 1.00 17.11 122 THR A CA 1
ATOM 732 C C . THR A 1 95 ? 15.741 50.971 51.407 1.00 21.11 122 THR A C 1
ATOM 733 O O . THR A 1 95 ? 15.813 52.143 51.033 1.00 20.97 122 THR A O 1
ATOM 737 N N . GLY A 1 96 ? 15.826 50.615 52.688 1.00 17.51 123 GLY A N 1
ATOM 738 C CA . GLY A 1 96 ? 16.000 51.586 53.765 1.00 16.74 123 GLY A CA 1
ATOM 739 C C . GLY A 1 96 ? 15.571 51.071 55.118 1.00 18.90 123 GLY A C 1
ATOM 740 O O . GLY A 1 96 ? 15.193 49.915 55.236 1.00 18.59 123 GLY A O 1
ATOM 741 N N . ALA A 1 97 ? 15.607 51.929 56.148 1.00 15.71 124 ALA A N 1
ATOM 742 C CA . ALA A 1 97 ? 15.177 51.556 57.501 1.00 14.97 124 ALA A CA 1
ATOM 743 C C . ALA A 1 97 ? 13.708 51.147 57.477 1.00 17.94 124 ALA A C 1
ATOM 744 O O . ALA A 1 97 ? 12.926 51.681 56.678 1.00 17.63 124 ALA A O 1
ATOM 746 N N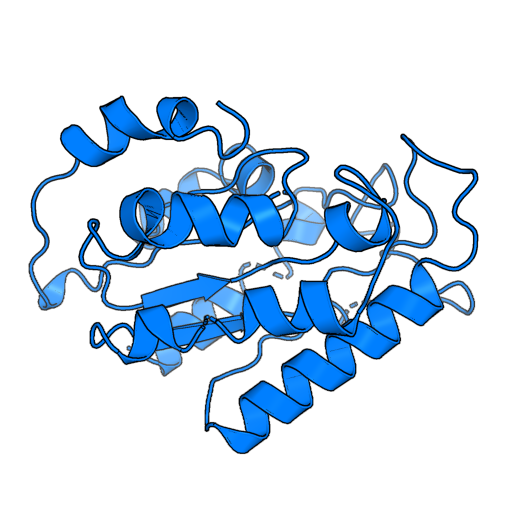 . TYR A 1 98 ? 13.330 50.205 58.332 1.00 13.18 125 TYR A N 1
ATOM 747 C CA . TYR A 1 98 ? 11.945 49.766 58.306 1.00 12.55 125 TYR A CA 1
ATOM 748 C C . TYR A 1 98 ? 11.010 50.712 59.051 1.00 15.80 125 TYR A C 1
ATOM 749 O O . TYR A 1 98 ? 11.226 51.067 60.229 1.00 14.46 125 TYR A O 1
ATOM 758 N N . ASN A 1 99 ? 9.932 51.071 58.358 1.00 12.01 126 ASN A N 1
ATOM 759 C CA . ASN A 1 99 ? 8.905 51.936 58.928 1.00 12.25 126 ASN A CA 1
ATOM 760 C C . ASN A 1 99 ? 7.571 51.332 58.560 1.00 13.95 126 ASN A C 1
ATOM 761 O O . ASN A 1 99 ? 7.192 51.343 57.383 1.00 10.92 126 ASN A O 1
ATOM 766 N N . GLU A 1 100 ? 6.887 50.745 59.565 1.00 11.92 127 GLU A N 1
ATOM 767 C CA . GLU A 1 100 ? 5.587 50.086 59.364 1.00 11.44 127 GLU A CA 1
ATOM 768 C C . GLU A 1 100 ? 4.543 51.044 58.767 1.00 13.84 127 GLU A C 1
ATOM 769 O O . GLU A 1 100 ? 3.830 50.625 57.854 1.00 14.81 127 GLU A O 1
ATOM 775 N N . ASP A 1 101 ? 4.460 52.303 59.250 1.00 10.54 128 ASP A N 1
ATOM 776 C CA . ASP A 1 101 ? 3.532 53.290 58.669 1.00 9.62 128 ASP A CA 1
ATOM 777 C C . ASP A 1 101 ? 3.743 53.436 57.152 1.00 11.10 128 ASP A C 1
ATOM 778 O O . ASP A 1 101 ? 2.772 53.403 56.421 1.00 9.90 128 ASP A O 1
ATOM 783 N N . TYR A 1 102 ? 4.990 53.603 56.692 1.00 10.75 129 TYR A N 1
ATOM 784 C CA . TYR A 1 102 ? 5.293 53.760 55.252 1.00 10.56 129 TYR A CA 1
ATOM 785 C C . TYR A 1 102 ? 4.991 52.486 54.450 1.00 13.99 129 TYR A C 1
ATOM 786 O O . TYR A 1 102 ? 4.411 52.584 53.371 1.00 13.64 129 TYR A O 1
ATOM 795 N N . THR A 1 103 ? 5.419 51.303 54.954 1.00 10.65 130 THR A N 1
ATOM 796 C CA . THR A 1 103 ? 5.243 50.004 54.281 1.00 10.66 130 THR A CA 1
ATOM 797 C C . THR A 1 103 ? 3.729 49.691 54.200 1.00 13.18 130 THR A C 1
ATOM 798 O O . THR A 1 103 ? 3.205 49.474 53.099 1.00 11.93 130 THR A O 1
ATOM 802 N N . PHE A 1 104 ? 3.024 49.774 55.332 1.00 10.81 131 PHE A N 1
ATOM 803 C CA . PHE A 1 104 ? 1.570 49.552 55.336 1.00 9.19 131 PHE A CA 1
ATOM 804 C C . PHE A 1 104 ? 0.881 50.561 54.418 1.00 14.05 131 PHE A C 1
ATOM 805 O O . PHE A 1 104 ? -0.018 50.175 53.677 1.00 14.53 131 PHE A O 1
ATOM 813 N N . GLY A 1 105 ? 1.306 51.836 54.479 1.00 9.19 132 GLY A N 1
ATOM 814 C CA . GLY A 1 105 ? 0.756 52.889 53.632 1.00 8.90 132 GLY A CA 1
ATOM 815 C C . GLY A 1 105 ? 0.875 52.564 52.157 1.00 11.79 132 GLY A C 1
ATOM 816 O O . GLY A 1 105 ? -0.063 52.790 51.392 1.00 10.19 132 GLY A O 1
ATOM 817 N N . ASN A 1 106 ? 2.023 52.007 51.741 1.00 9.15 133 ASN A N 1
ATOM 818 C CA . ASN A 1 106 ? 2.228 51.616 50.341 1.00 8.84 133 ASN A CA 1
ATOM 819 C C . ASN A 1 106 ? 1.243 50.514 49.937 1.00 14.37 133 ASN A C 1
ATOM 820 O O . ASN A 1 106 ? 0.724 50.551 48.819 1.00 14.63 133 ASN A O 1
ATOM 825 N N . ILE A 1 107 ? 0.983 49.534 50.842 1.00 10.99 134 ILE A N 1
ATOM 826 C CA . ILE A 1 107 ? 0.026 48.453 50.559 1.00 10.20 134 ILE A CA 1
ATOM 827 C C . ILE A 1 107 ? -1.387 49.065 50.423 1.00 11.92 134 ILE A C 1
ATOM 828 O O . ILE A 1 107 ? -2.080 48.757 49.467 1.00 11.27 134 ILE A O 1
ATOM 833 N N . ALA A 1 108 ? -1.783 49.938 51.356 1.00 9.06 135 ALA A N 1
ATOM 834 C CA . ALA A 1 108 ? -3.098 50.616 51.303 1.00 9.33 135 ALA A CA 1
ATOM 835 C C . ALA A 1 108 ? -3.227 51.476 50.035 1.00 12.25 135 ALA A C 1
ATOM 836 O O . ALA A 1 108 ? -4.268 51.442 49.382 1.00 12.08 135 ALA A O 1
ATOM 838 N N . SER A 1 109 ? -2.165 52.197 49.650 1.00 8.61 136 SER A N 1
ATOM 839 C CA . SER A 1 109 ? -2.183 53.017 48.430 1.00 7.67 136 SER A CA 1
ATOM 840 C C . SER A 1 109 ? -2.396 52.128 47.208 1.00 11.66 136 SER A C 1
ATOM 841 O O . SER A 1 109 ? -3.237 52.459 46.367 1.00 12.98 136 SER A O 1
ATOM 852 N N . ALA A 1 111 ? -3.900 49.158 47.151 1.00 8.00 138 ALA A N 1
ATOM 853 C CA . ALA A 1 111 ? -5.277 48.640 47.232 1.00 8.30 138 ALA A CA 1
ATOM 854 C C . ALA A 1 111 ? -6.290 49.711 46.742 1.00 12.63 138 ALA A C 1
ATOM 855 O O . ALA A 1 111 ? -7.236 49.403 46.014 1.00 10.18 138 ALA A O 1
ATOM 857 N N . GLU A 1 112 ? -6.034 50.972 47.117 1.00 10.77 139 GLU A N 1
ATOM 858 C CA . GLU A 1 112 ? -6.865 52.119 46.788 1.00 10.79 139 GLU A CA 1
ATOM 859 C C . GLU A 1 112 ? -6.791 52.450 45.294 1.00 13.60 139 GLU A C 1
ATOM 860 O O . GLU A 1 112 ? -7.822 52.711 44.684 1.00 13.52 139 GLU A O 1
ATOM 866 N N . LEU A 1 113 ? -5.590 52.376 44.704 1.00 11.28 140 LEU A N 1
ATOM 867 C CA . LEU A 1 113 ? -5.401 52.591 43.271 1.00 11.26 140 LEU A CA 1
ATOM 868 C C . LEU A 1 113 ? -6.144 51.555 42.439 1.00 13.72 140 LEU A C 1
ATOM 869 O O . LEU A 1 113 ? -6.752 51.903 41.411 1.00 13.84 140 LEU A O 1
ATOM 874 N N . ALA A 1 114 ? -6.071 50.278 42.865 1.00 9.32 141 ALA A N 1
ATOM 875 C CA . ALA A 1 114 ? -6.732 49.181 42.153 1.00 8.98 141 ALA A CA 1
ATOM 876 C C . ALA A 1 114 ? -8.253 49.374 42.197 1.00 11.16 141 ALA A C 1
ATOM 877 O O . ALA A 1 114 ? -8.888 49.330 41.151 1.00 11.38 141 ALA A O 1
ATOM 879 N N . LYS A 1 115 ? -8.811 49.688 43.385 1.00 9.98 142 LYS A N 1
ATOM 880 C CA . LYS A 1 115 ? -10.254 49.928 43.572 1.00 10.01 142 LYS A CA 1
ATOM 881 C C . LYS A 1 115 ? -10.711 51.188 42.798 1.00 16.18 142 LYS A C 1
ATOM 882 O O . LYS A 1 115 ? -11.845 51.222 42.300 1.00 15.26 142 LYS A O 1
ATOM 888 N N . ALA A 1 116 ? -9.826 52.210 42.674 1.00 12.73 143 ALA A N 1
ATOM 889 C CA . ALA A 1 116 ? -10.154 53.424 41.911 1.00 12.38 143 ALA A CA 1
ATOM 890 C C . ALA A 1 116 ? -10.275 53.089 40.426 1.00 15.36 143 ALA A C 1
ATOM 891 O O . ALA A 1 116 ? -11.017 53.757 39.703 1.00 13.28 143 ALA A O 1
ATOM 893 N N . ASN A 1 117 ? -9.573 52.019 39.992 1.00 11.08 144 ASN A N 1
ATOM 894 C CA . ASN A 1 117 ? -9.570 51.581 38.593 1.00 10.20 144 ASN A CA 1
ATOM 895 C C . ASN A 1 117 ? -10.489 50.383 38.351 1.00 14.58 144 ASN A C 1
ATOM 896 O O . ASN A 1 117 ? -10.383 49.747 37.293 1.00 15.52 144 ASN A O 1
ATOM 901 N N . LYS A 1 118 ? -11.403 50.117 39.317 1.00 10.24 145 LYS A N 1
ATOM 902 C CA A LYS A 1 118 ? -12.430 49.063 39.271 0.50 10.55 145 LYS A CA 1
ATOM 903 C CA B LYS A 1 118 ? -12.429 49.062 39.284 0.50 10.93 145 LYS A CA 1
ATOM 904 C C . LYS A 1 118 ? -11.797 47.653 39.225 1.00 14.94 145 LYS A C 1
ATOM 905 O O . LYS A 1 118 ? -12.321 46.748 38.579 1.00 15.72 145 LYS A O 1
ATOM 916 N N . ILE A 1 119 ? -10.678 47.468 39.927 1.00 10.61 146 ILE A N 1
ATOM 917 C CA . ILE A 1 119 ? -9.977 46.187 40.010 1.00 7.82 146 ILE A CA 1
ATOM 918 C C . ILE A 1 119 ? -10.202 45.646 41.406 1.00 10.77 146 ILE A C 1
ATOM 919 O O . ILE A 1 119 ? -9.924 46.346 42.382 1.00 9.87 146 ILE A O 1
ATOM 924 N N . LYS A 1 120 ? -10.687 44.392 41.515 1.00 8.76 147 LYS A N 1
ATOM 925 C CA . LYS A 1 120 ? -10.850 43.745 42.829 1.00 7.74 147 LYS A CA 1
ATOM 926 C C . LYS A 1 120 ? -9.466 43.479 43.441 1.00 10.45 147 LYS A C 1
ATOM 927 O O . LYS A 1 120 ? -8.462 43.337 42.728 1.00 9.22 147 LYS A O 1
ATOM 933 N N . VAL A 1 121 ? -9.408 43.477 44.773 1.00 7.99 148 VAL A N 1
ATOM 934 C CA . VAL A 1 121 ? -8.166 43.316 45.478 1.00 8.92 148 VAL A CA 1
ATOM 935 C C . VAL A 1 121 ? -8.244 42.151 46.441 1.00 13.86 148 VAL A C 1
ATOM 936 O O . VAL A 1 121 ? -9.256 41.965 47.105 1.00 13.56 148 VAL A O 1
ATOM 940 N N . ILE A 1 122 ? -7.163 41.390 46.519 1.00 10.13 149 ILE A N 1
ATOM 941 C CA . ILE A 1 122 ? -6.973 40.396 47.550 1.00 9.62 149 ILE A CA 1
ATOM 942 C C . ILE A 1 122 ? -5.674 40.759 48.271 1.00 13.06 149 ILE A C 1
ATOM 943 O O . ILE A 1 122 ? -4.613 40.772 47.646 1.00 12.22 149 ILE A O 1
ATOM 948 N N . LEU A 1 123 ? -5.770 41.080 49.571 1.00 9.73 150 LEU A N 1
ATOM 949 C CA . LEU A 1 123 ? -4.616 41.379 50.414 1.00 10.41 150 LEU A CA 1
ATOM 950 C C . LEU A 1 123 ? -4.138 40.084 51.071 1.00 13.05 150 LEU A C 1
ATOM 951 O O . LEU A 1 123 ? -4.922 39.153 51.267 1.00 12.34 150 LEU A O 1
ATOM 956 N N . THR A 1 124 ? -2.836 39.982 51.319 1.00 10.26 151 THR A N 1
ATOM 957 C CA . THR A 1 124 ? -2.287 38.734 51.856 1.00 10.51 151 THR A CA 1
ATOM 958 C C . THR A 1 124 ? -1.310 38.987 52.986 1.00 15.62 151 THR A C 1
ATOM 959 O O . THR A 1 124 ? -0.730 40.075 53.095 1.00 15.46 151 THR A O 1
ATOM 963 N N . SER A 1 125 ? -1.096 37.954 53.795 1.00 12.36 152 SER A N 1
ATOM 964 C CA . SER A 1 125 ? -0.133 38.007 54.871 1.00 12.11 152 SER A CA 1
ATOM 965 C C . SER A 1 125 ? 1.286 37.885 54.336 1.00 15.52 152 SER A C 1
ATOM 966 O O . SER A 1 125 ? 1.564 37.060 53.443 1.00 16.03 152 SER A O 1
ATOM 969 N N . VAL A 1 126 ? 2.192 38.674 54.917 1.00 11.36 153 VAL A N 1
ATOM 970 C CA . VAL A 1 126 ? 3.633 38.509 54.741 1.00 9.91 153 VAL A CA 1
ATOM 971 C C . VAL A 1 126 ? 3.933 37.147 55.359 1.00 14.34 153 VAL A C 1
ATOM 972 O O . VAL A 1 126 ? 3.444 36.850 56.456 1.00 14.15 153 VAL A O 1
ATOM 976 N N . LEU A 1 127 ? 4.675 36.299 54.653 1.00 13.02 154 LEU A N 1
ATOM 977 C CA . LEU A 1 127 ? 5.008 34.970 55.160 1.00 12.90 154 LEU A CA 1
ATOM 978 C C . LEU A 1 127 ? 5.862 35.057 56.427 1.00 17.26 154 LEU A C 1
ATOM 979 O O . LEU A 1 127 ? 6.602 36.034 56.617 1.00 15.96 154 LEU A O 1
ATOM 984 N N . PRO A 1 128 ? 5.781 34.052 57.322 1.00 14.87 155 PRO A N 1
ATOM 985 C CA . PRO A 1 128 ? 6.650 34.090 58.500 1.00 14.65 155 PRO A CA 1
ATOM 986 C C . PRO A 1 128 ? 8.107 33.959 58.079 1.00 16.76 155 PRO A C 1
ATOM 987 O O . PRO A 1 128 ? 8.404 33.344 57.049 1.00 15.12 155 PRO A O 1
ATOM 991 N N . ALA A 1 129 ? 8.999 34.587 58.837 1.00 13.40 156 ALA A N 1
ATOM 992 C CA . ALA A 1 129 ? 10.453 34.485 58.648 1.00 13.54 156 ALA A CA 1
ATOM 993 C C . ALA A 1 129 ? 11.096 34.738 59.989 1.00 18.02 156 ALA A C 1
ATOM 994 O O . ALA A 1 129 ? 10.798 35.759 60.604 1.00 17.10 156 ALA A O 1
ATOM 996 N N . ALA A 1 130 ? 11.900 33.778 60.491 1.00 14.24 157 ALA A N 1
ATOM 997 C CA . ALA A 1 130 ? 12.585 33.963 61.773 1.00 15.68 157 ALA A CA 1
ATOM 998 C C . ALA A 1 130 ? 13.753 34.949 61.605 1.00 19.17 157 ALA A C 1
ATOM 999 O O . ALA A 1 130 ? 14.091 35.661 62.544 1.00 18.41 157 ALA A O 1
ATOM 1001 N N . GLU A 1 131 ? 14.381 34.955 60.410 1.00 14.36 158 GLU A N 1
ATOM 1002 C CA . GLU A 1 131 ? 15.497 35.817 60.034 1.00 14.18 158 GLU A CA 1
ATOM 1003 C C . GLU A 1 131 ? 15.647 35.787 58.508 1.00 16.40 158 GLU A C 1
ATOM 1004 O O . GLU A 1 131 ? 15.099 34.899 57.838 1.00 15.67 158 GLU A O 1
ATOM 1010 N N . PHE A 1 132 ? 16.379 36.756 57.970 1.00 13.82 159 PHE A N 1
ATOM 1011 C CA . PHE A 1 132 ? 16.634 36.869 56.525 1.00 12.24 159 PHE A CA 1
ATOM 1012 C C . PHE A 1 132 ? 18.075 36.497 56.275 1.00 15.83 159 PHE A C 1
ATOM 1013 O O . PHE A 1 132 ? 18.956 37.113 56.884 1.00 15.08 159 PHE A O 1
ATOM 1021 N N . PRO A 1 133 ? 18.356 35.452 55.453 1.00 13.67 160 PRO A N 1
ATOM 1022 C CA . PRO A 1 133 ? 19.755 35.008 55.286 1.00 13.95 160 PRO A CA 1
ATOM 1023 C C . PRO A 1 133 ? 20.705 36.062 54.718 1.00 17.20 160 PRO A C 1
ATOM 1024 O O . PRO A 1 133 ? 21.888 36.021 55.040 1.00 16.62 160 PRO A O 1
ATOM 1028 N N . TRP A 1 134 ? 20.180 37.033 53.937 1.00 15.34 161 TRP A N 1
ATOM 1029 C CA . TRP A 1 134 ? 20.949 38.109 53.316 1.00 14.73 161 TRP A CA 1
ATOM 1030 C C . TRP A 1 134 ? 21.139 39.338 54.252 1.00 19.04 161 TRP A C 1
ATOM 1031 O O . TRP A 1 134 ? 21.804 40.302 53.861 1.00 18.14 161 TRP A O 1
ATOM 1042 N N . ARG A 1 135 ? 20.572 39.306 55.474 1.00 16.52 162 ARG A N 1
ATOM 1043 C CA . ARG A 1 135 ? 20.683 40.402 56.439 1.00 16.18 162 ARG A CA 1
ATOM 1044 C C . ARG A 1 135 ? 20.343 39.886 57.830 1.00 18.56 162 ARG A C 1
ATOM 1045 O O . ARG A 1 135 ? 19.328 40.278 58.410 1.00 17.72 162 ARG A O 1
ATOM 1053 N N . ARG A 1 136 ? 21.217 39.023 58.372 1.00 15.78 163 ARG A N 1
ATOM 1054 C CA . ARG A 1 136 ? 21.022 38.349 59.661 1.00 16.12 163 ARG A CA 1
ATOM 1055 C C . ARG A 1 136 ? 21.112 39.292 60.884 1.00 20.72 163 ARG A C 1
ATOM 1056 O O . ARG A 1 136 ? 20.687 38.883 61.969 1.00 20.31 163 ARG A O 1
ATOM 1064 N N . GLU A 1 137 ? 21.594 40.552 60.715 1.00 18.25 164 GLU A N 1
ATOM 1065 C CA . GLU A 1 137 ? 21.651 41.546 61.810 1.00 19.32 164 GLU A CA 1
ATOM 1066 C C . GLU A 1 137 ? 20.238 41.909 62.325 1.00 20.45 164 GLU A C 1
ATOM 1067 O O . GLU A 1 137 ? 20.121 42.380 63.460 1.00 18.53 164 GLU A O 1
ATOM 1073 N N . ILE A 1 138 ? 19.181 41.729 61.483 1.00 17.02 165 ILE A N 1
ATOM 1074 C CA . ILE A 1 138 ? 17.777 42.013 61.851 1.00 16.74 165 ILE A CA 1
ATOM 1075 C C . ILE A 1 138 ? 17.284 40.860 62.718 1.00 19.47 165 ILE A C 1
ATOM 1076 O O . ILE A 1 138 ? 17.144 39.737 62.230 1.00 18.80 165 ILE A O 1
ATOM 1081 N N . LYS A 1 139 ? 17.075 41.135 64.019 1.00 16.40 166 LYS A N 1
ATOM 1082 C CA . LYS A 1 139 ? 16.717 40.105 64.999 1.00 17.06 166 LYS A CA 1
ATOM 1083 C C . LYS A 1 139 ? 15.242 40.073 65.383 1.00 20.74 166 LYS A C 1
ATOM 1084 O O . LYS A 1 139 ? 14.810 39.143 66.086 1.00 20.28 166 LYS A O 1
ATOM 1090 N N . ASP A 1 140 ? 14.484 41.099 64.979 1.00 17.88 167 ASP A N 1
ATOM 1091 C CA . ASP A 1 140 ? 13.079 41.226 65.356 1.00 16.17 167 ASP A CA 1
ATOM 1092 C C . ASP A 1 140 ? 12.121 41.152 64.155 1.00 17.61 167 ASP A C 1
ATOM 1093 O O . ASP A 1 140 ? 11.035 41.755 64.189 1.00 16.00 167 ASP A O 1
ATOM 1098 N N . ALA A 1 141 ? 12.481 40.359 63.114 1.00 14.72 168 ALA A N 1
ATOM 1099 C CA . ALA A 1 141 ? 11.586 40.189 61.964 1.00 12.71 168 ALA A CA 1
ATOM 1100 C C . ALA A 1 141 ? 10.242 39.565 62.407 1.00 16.43 168 ALA A C 1
ATOM 1101 O O . ALA A 1 141 ? 9.221 40.067 61.948 1.00 15.25 168 ALA A O 1
ATOM 1103 N N . PRO A 1 142 ? 10.172 38.553 63.339 1.00 15.41 169 PRO A N 1
ATOM 1104 C CA . PRO A 1 142 ? 8.851 37.991 63.696 1.00 14.36 169 PRO A CA 1
ATOM 1105 C C . PRO A 1 142 ? 7.877 39.012 64.275 1.00 16.83 169 PRO A C 1
ATOM 1106 O O . PRO A 1 142 ? 6.701 38.935 63.933 1.00 14.66 169 PRO A O 1
ATOM 1110 N N . GLN A 1 143 ? 8.347 39.934 65.161 1.00 13.92 170 GLN A N 1
ATOM 1111 C CA . GLN A 1 143 ? 7.499 40.970 65.775 1.00 12.52 170 GLN A CA 1
ATOM 1112 C C . GLN A 1 143 ? 6.971 41.939 64.699 1.00 16.02 170 GLN A C 1
ATOM 1113 O O . GLN A 1 143 ? 5.7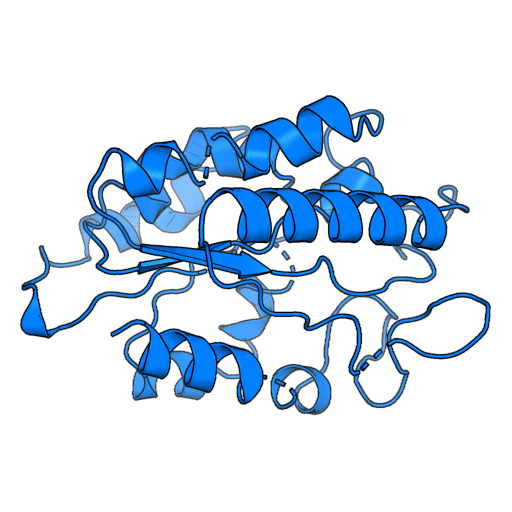83 42.277 64.672 1.00 14.17 170 GLN A O 1
ATOM 1119 N N . LYS A 1 144 ? 7.878 42.381 63.820 1.00 12.85 171 LYS A N 1
ATOM 1120 C CA . LYS A 1 144 ? 7.588 43.317 62.735 1.00 12.16 171 LYS A CA 1
ATOM 1121 C C . LYS A 1 144 ? 6.592 42.720 61.741 1.00 15.08 171 LYS A C 1
ATOM 1122 O O . LYS A 1 144 ? 5.628 43.396 61.377 1.00 12.71 171 LYS A O 1
ATOM 1128 N N . ILE A 1 145 ? 6.812 41.454 61.326 1.00 11.88 172 ILE A N 1
ATOM 1129 C CA . ILE A 1 145 ? 5.928 40.759 60.378 1.00 9.94 172 ILE A CA 1
ATOM 1130 C C . ILE A 1 145 ? 4.544 40.590 61.010 1.00 12.38 172 ILE A C 1
ATOM 1131 O O . ILE A 1 145 ? 3.557 40.897 60.356 1.00 11.62 172 ILE A O 1
ATOM 1136 N N . GLN A 1 146 ? 4.473 40.127 62.284 1.00 9.97 173 GLN A N 1
ATOM 1137 C CA . GLN A 1 146 ? 3.197 39.945 62.982 1.00 9.32 173 GLN A CA 1
ATOM 1138 C C . GLN A 1 146 ? 2.414 41.262 63.084 1.00 12.83 173 GLN A C 1
ATOM 1139 O O . GLN A 1 146 ? 1.199 41.259 62.889 1.00 12.73 173 GLN A O 1
ATOM 1145 N N . SER A 1 147 ? 3.095 42.378 63.406 1.00 9.27 174 SER A N 1
ATOM 1146 C CA . SER A 1 147 ? 2.432 43.680 63.546 1.00 8.82 174 SER A CA 1
ATOM 1147 C C . SER A 1 147 ? 1.927 44.166 62.179 1.00 12.01 174 SER A C 1
ATOM 1148 O O . SER A 1 147 ? 0.766 44.602 62.060 1.00 10.38 174 SER A O 1
ATOM 1151 N N . LEU A 1 148 ? 2.766 44.039 61.147 1.00 9.77 175 LEU A N 1
ATOM 1152 C CA . LEU A 1 148 ? 2.352 44.480 59.802 1.00 8.97 175 LEU A CA 1
ATOM 1153 C C . LEU A 1 148 ? 1.152 43.653 59.306 1.00 12.40 175 LEU A C 1
ATOM 1154 O O . LEU A 1 148 ? 0.181 44.226 58.824 1.00 12.06 175 LEU A O 1
ATOM 1159 N N . ASN A 1 149 ? 1.177 42.327 59.518 1.00 9.73 176 ASN A N 1
ATOM 1160 C CA . ASN A 1 149 ? 0.066 41.454 59.117 1.00 9.51 176 ASN A CA 1
ATOM 1161 C C . ASN A 1 149 ? -1.267 41.818 59.811 1.00 11.05 176 ASN A C 1
ATOM 1162 O O . ASN A 1 149 ? -2.291 41.883 59.144 1.00 8.99 176 ASN A O 1
ATOM 1167 N N . ALA A 1 150 ? -1.267 42.104 61.123 1.00 8.89 177 ALA A N 1
ATOM 1168 C CA . ALA A 1 150 ? -2.506 42.468 61.802 1.00 8.31 177 ALA A CA 1
ATOM 1169 C C . ALA A 1 150 ? -3.057 43.808 61.276 1.00 14.01 177 ALA A C 1
ATOM 1170 O O . ALA A 1 150 ? -4.274 43.979 61.156 1.00 12.54 177 ALA A O 1
ATOM 1172 N N . ARG A 1 151 ? -2.155 44.716 60.878 1.00 10.83 178 ARG A N 1
ATOM 1173 C CA . ARG A 1 151 ? -2.532 46.017 60.325 1.00 9.79 178 ARG A CA 1
ATOM 1174 C C . ARG A 1 151 ? -3.164 45.830 58.950 1.00 11.87 178 ARG A C 1
ATOM 1175 O O . ARG A 1 151 ? -4.194 46.450 58.674 1.00 10.33 178 ARG A O 1
ATOM 1183 N N . ILE A 1 152 ? -2.561 44.969 58.107 1.00 10.17 179 ILE A N 1
ATOM 1184 C CA . ILE A 1 152 ? -3.074 44.662 56.765 1.00 10.18 179 ILE A CA 1
ATOM 1185 C C . ILE A 1 152 ? -4.472 44.036 56.910 1.00 14.60 179 ILE A C 1
ATOM 1186 O O . ILE A 1 152 ? -5.398 44.470 56.237 1.00 13.83 179 ILE A O 1
ATOM 1191 N N . GLU A 1 153 ? -4.621 43.050 57.807 1.00 14.11 180 GLU A N 1
ATOM 1192 C CA . GLU A 1 153 ? -5.892 42.329 58.033 1.00 13.38 180 GLU A CA 1
ATOM 1193 C C . GLU A 1 153 ? -7.005 43.265 58.544 1.00 16.29 180 GLU A C 1
ATOM 1194 O O . GLU A 1 153 ? -8.130 43.182 58.044 1.00 15.25 180 GLU A O 1
ATOM 1200 N N . ALA A 1 154 ? -6.687 44.153 59.509 1.00 13.29 181 ALA A N 1
ATOM 1201 C CA . ALA A 1 154 ? -7.643 45.132 60.042 1.00 12.88 181 ALA A CA 1
ATOM 1202 C C . ALA A 1 154 ? -8.093 46.073 58.927 1.00 13.27 181 ALA A C 1
ATOM 1203 O O . ALA A 1 154 ? -9.301 46.298 58.777 1.00 11.29 181 ALA A O 1
ATOM 1205 N N . TYR A 1 155 ? -7.139 46.573 58.114 1.00 10.93 182 TYR A N 1
ATOM 1206 C CA . TYR A 1 155 ? -7.466 47.443 56.968 1.00 10.72 182 TYR A CA 1
ATOM 1207 C C . TYR A 1 155 ? -8.353 46.692 55.966 1.00 14.50 182 TYR A C 1
ATOM 1208 O O . TYR A 1 155 ? -9.294 47.289 55.450 1.00 14.29 182 TYR A O 1
ATOM 1217 N N . ALA A 1 156 ? -8.063 45.394 55.698 1.00 11.67 183 ALA A N 1
ATOM 1218 C CA . ALA A 1 156 ? -8.861 44.560 54.779 1.00 11.33 183 ALA A CA 1
ATOM 1219 C C . ALA A 1 156 ? -10.301 44.400 55.317 1.00 14.74 183 ALA A C 1
ATOM 1220 O O . ALA A 1 156 ? -11.256 44.554 54.571 1.00 12.51 183 ALA A O 1
ATOM 1222 N N . LYS A 1 157 ? -10.447 44.150 56.636 1.00 12.10 184 LYS A N 1
ATOM 1223 C CA . LYS A 1 157 ? -11.745 44.014 57.278 1.00 12.27 184 LYS A CA 1
ATOM 1224 C C . LYS A 1 157 ? -12.544 45.318 57.180 1.00 16.54 184 LYS A C 1
ATOM 1225 O O . LYS A 1 157 ? -13.730 45.284 56.846 1.00 14.60 184 LYS A O 1
ATOM 1231 N N . ALA A 1 158 ? -11.880 46.463 57.431 1.00 13.79 185 ALA A N 1
ATOM 1232 C CA . ALA A 1 158 ? -12.515 47.772 57.402 1.00 14.48 185 ALA A CA 1
ATOM 1233 C C . ALA A 1 158 ? -13.010 48.162 56.005 1.00 19.79 185 ALA A C 1
ATOM 1234 O O . ALA A 1 158 ? -13.971 48.934 55.910 1.00 21.11 185 ALA A O 1
ATOM 1236 N N . ASN A 1 159 ? -12.385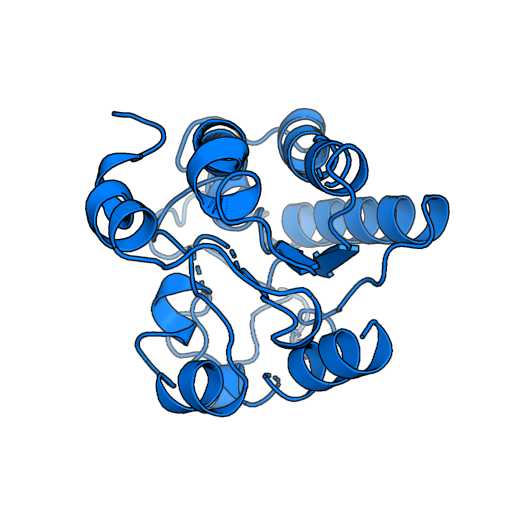 47.626 54.938 1.00 15.02 186 ASN A N 1
ATOM 1237 C CA . ASN A 1 159 ? -12.739 47.991 53.560 1.00 14.83 186 ASN A CA 1
ATOM 1238 C C . ASN A 1 159 ? -13.402 46.848 52.760 1.00 18.38 186 ASN A C 1
ATOM 1239 O O . ASN A 1 159 ? -13.601 46.983 51.542 1.00 17.04 186 ASN A O 1
ATOM 1244 N N . LYS A 1 160 ? -13.781 45.747 53.447 1.00 16.44 187 LYS A N 1
ATOM 1245 C CA . LYS A 1 160 ? -14.431 44.558 52.862 1.00 15.75 187 LYS A CA 1
ATOM 1246 C C . LYS A 1 160 ? -13.581 43.997 51.719 1.00 18.75 187 LYS A C 1
ATOM 1247 O O . LYS A 1 160 ? -14.081 43.697 50.629 1.00 17.42 187 LYS A O 1
ATOM 1253 N N . ILE A 1 161 ? -12.266 43.930 51.963 1.00 14.61 188 ILE A N 1
ATOM 1254 C CA . ILE A 1 161 ? -11.282 43.377 51.031 1.00 13.13 188 ILE A CA 1
ATOM 1255 C C . ILE A 1 161 ? -10.965 41.968 51.525 1.00 13.48 188 ILE A C 1
ATOM 1256 O O . ILE A 1 161 ? -10.647 41.821 52.712 1.00 11.61 188 ILE A O 1
ATOM 1261 N N . PRO A 1 162 ? -11.057 40.916 50.704 1.00 10.82 189 PRO A N 1
ATOM 1262 C CA . PRO A 1 162 ? -10.666 39.589 51.209 1.00 11.78 189 PRO A CA 1
ATOM 1263 C C . PRO A 1 162 ? -9.185 39.561 51.629 1.00 14.98 189 PRO A C 1
ATOM 1264 O O . PRO A 1 162 ? -8.324 40.139 50.961 1.00 12.48 189 PRO A O 1
ATOM 1268 N N . PHE A 1 163 ? -8.911 38.936 52.781 1.00 12.20 190 PHE A N 1
ATOM 1269 C CA . PHE A 1 163 ? -7.546 38.778 53.291 1.00 11.23 190 PHE A CA 1
ATOM 1270 C C . PHE A 1 163 ? -7.203 37.304 53.293 1.00 14.16 190 PHE A C 1
ATOM 1271 O O . PHE A 1 163 ? -7.913 36.504 53.919 1.00 13.18 190 PHE A O 1
ATOM 1279 N N . VAL A 1 164 ? -6.095 36.945 52.625 1.00 11.05 191 VAL A N 1
ATOM 1280 C CA . VAL A 1 164 ? -5.635 35.564 52.588 1.00 11.18 191 VAL A CA 1
ATOM 1281 C C . VAL A 1 164 ? -4.471 35.411 53.541 1.00 13.54 191 VAL A C 1
ATOM 1282 O O . VAL A 1 164 ? -3.417 36.008 53.330 1.00 12.60 191 VAL A O 1
ATOM 1286 N N . ASN A 1 165 ? -4.663 34.590 54.583 1.00 11.27 192 ASN A N 1
ATOM 1287 C CA . ASN A 1 165 ? -3.682 34.378 55.625 1.00 10.23 192 ASN A CA 1
ATOM 1288 C C . ASN A 1 165 ? -2.795 33.148 55.328 1.00 13.70 192 ASN A C 1
ATOM 1289 O O . ASN A 1 165 ? -3.094 32.040 55.762 1.00 14.02 192 ASN A O 1
ATOM 1294 N N . TYR A 1 166 ? -1.709 33.360 54.568 1.00 11.21 193 TYR A N 1
ATOM 1295 C CA . TYR A 1 166 ? -0.712 32.330 54.281 1.00 12.06 193 TYR A CA 1
ATOM 1296 C C . TYR A 1 166 ? 0.067 31.995 55.536 1.00 16.26 193 TYR A C 1
ATOM 1297 O O . TYR A 1 166 ? 0.520 30.878 55.699 1.00 15.20 193 TYR A O 1
ATOM 1306 N N . TYR A 1 167 ? 0.265 33.004 56.389 1.00 12.73 194 TYR A N 1
ATOM 1307 C CA . TYR A 1 167 ? 1.062 32.979 57.610 1.00 12.55 194 TYR A CA 1
ATOM 1308 C C . TYR A 1 167 ? 0.555 31.943 58.618 1.00 15.73 194 TYR A C 1
ATOM 1309 O O . TYR A 1 167 ? 1.348 31.120 59.083 1.00 14.52 194 TYR A O 1
ATOM 1318 N N . GLN A 1 168 ? -0.737 32.009 58.980 1.00 13.61 195 GLN A N 1
ATOM 1319 C CA . GLN A 1 168 ? -1.320 31.151 60.020 1.00 14.41 195 GLN A CA 1
ATOM 1320 C C . GLN A 1 168 ? -1.024 29.619 59.810 1.00 16.06 195 GLN A C 1
ATOM 1321 O O . GLN A 1 168 ? -0.516 29.024 60.767 1.00 15.98 195 GLN A O 1
ATOM 1327 N N . PRO A 1 169 ? -1.237 28.972 58.626 1.00 11.52 196 PRO A N 1
ATOM 1328 C CA . PRO A 1 169 ? -0.921 27.538 58.518 1.00 12.16 196 PRO A CA 1
ATOM 1329 C C . PRO A 1 169 ? 0.570 27.258 58.301 1.00 15.02 196 PRO A C 1
ATOM 1330 O O . PRO A 1 169 ? 0.989 26.103 58.399 1.00 16.40 196 PRO A O 1
ATOM 1342 N N . VAL A 1 171 ? 3.263 29.075 59.900 1.00 14.34 198 VAL A N 1
ATOM 1343 C CA . VAL A 1 171 ? 4.124 29.485 61.008 1.00 15.11 198 VAL A CA 1
ATOM 1344 C C . VAL A 1 171 ? 4.294 28.345 62.002 1.00 21.60 198 VAL A C 1
ATOM 1345 O O . VAL A 1 171 ? 3.379 27.527 62.136 1.00 22.09 198 VAL A O 1
ATOM 1349 N N . VAL A 1 172 ? 5.470 28.286 62.686 1.00 19.94 199 VAL A N 1
ATOM 1350 C CA . VAL A 1 172 ? 5.791 27.301 63.738 1.00 21.68 199 VAL A CA 1
ATOM 1351 C C . VAL A 1 172 ? 6.626 27.923 64.863 1.00 29.02 199 VAL A C 1
ATOM 1352 O O . VAL A 1 172 ? 7.367 28.875 64.633 1.00 28.98 199 VAL A O 1
ATOM 1356 N N . GLY A 1 173 ? 6.533 27.316 66.050 1.00 28.13 200 GLY A N 1
ATOM 1357 C CA . GLY A 1 173 ? 7.308 27.645 67.243 1.00 29.19 200 GLY A CA 1
ATOM 1358 C C . GLY A 1 173 ? 7.199 29.026 67.846 1.00 35.04 200 GLY A C 1
ATOM 1359 O O . GLY A 1 173 ? 6.388 29.849 67.418 1.00 35.83 200 GLY A O 1
ATOM 1360 N N . GLU A 1 174 ? 8.028 29.271 68.876 1.00 32.10 201 GLU A N 1
ATOM 1361 C CA . GLU A 1 174 ? 8.107 30.538 69.597 1.00 31.93 201 GLU A CA 1
ATOM 1362 C C . GLU A 1 174 ? 8.766 31.609 68.734 1.00 34.94 201 GLU A C 1
ATOM 1363 O O . GLU A 1 174 ? 8.342 32.764 68.778 1.00 34.69 201 GLU A O 1
ATOM 1369 N N . ASN A 1 175 ? 9.795 31.225 67.941 1.00 30.14 202 ASN A N 1
ATOM 1370 C CA . ASN A 1 175 ? 10.530 32.148 67.070 1.00 28.81 202 ASN A CA 1
ATOM 1371 C C . ASN A 1 175 ? 9.729 32.524 65.805 1.00 28.64 202 ASN A C 1
ATOM 1372 O O . ASN A 1 175 ? 10.236 33.291 64.985 1.00 28.43 202 ASN A O 1
ATOM 1377 N N . LYS A 1 176 ? 8.480 31.996 65.656 1.00 22.20 203 LYS A N 1
ATOM 1378 C CA . LYS A 1 176 ? 7.563 32.298 64.540 1.00 20.23 203 LYS A CA 1
ATOM 1379 C C . LYS A 1 176 ? 8.229 32.061 63.174 1.00 20.45 203 LYS A C 1
ATOM 1380 O O . LYS A 1 176 ? 8.132 32.894 62.253 1.00 18.34 203 LYS A O 1
ATOM 1386 N N . ALA A 1 177 ? 8.920 30.929 63.046 1.00 16.44 204 ALA A N 1
ATOM 1387 C CA . ALA A 1 177 ? 9.627 30.596 61.810 1.00 15.22 204 ALA A CA 1
ATOM 1388 C C . ALA A 1 177 ? 8.672 30.112 60.743 1.00 17.06 204 ALA A C 1
ATOM 1389 O O . ALA A 1 177 ? 7.531 29.769 61.046 1.00 17.18 204 ALA A O 1
ATOM 1391 N N . LEU A 1 178 ? 9.123 30.116 59.473 1.00 11.44 205 LEU A N 1
ATOM 1392 C CA . LEU A 1 178 ? 8.391 29.494 58.383 1.00 9.13 205 LEU A CA 1
ATOM 1393 C C . LEU A 1 178 ? 8.619 27.996 58.549 1.00 13.59 205 LEU A C 1
ATOM 1394 O O . LEU A 1 178 ? 9.774 27.570 58.681 1.00 14.57 205 LEU A O 1
ATOM 1399 N N . ASN A 1 179 ? 7.532 27.216 58.618 1.00 9.87 206 ASN A N 1
ATOM 1400 C CA . ASN A 1 179 ? 7.568 25.764 58.882 1.00 11.72 206 ASN A CA 1
ATOM 1401 C C . ASN A 1 179 ? 8.633 25.072 58.027 1.00 14.98 206 ASN A C 1
ATOM 1402 O O . ASN A 1 179 ? 8.575 25.200 56.798 1.00 13.51 206 ASN A O 1
ATOM 1407 N N . PRO A 1 180 ? 9.619 24.358 58.645 1.00 14.91 207 PRO A N 1
ATOM 1408 C CA . PRO A 1 180 ? 10.654 23.673 57.839 1.00 14.71 207 PRO A CA 1
ATOM 1409 C C . PRO A 1 180 ? 10.069 22.727 56.782 1.00 17.64 207 PRO A C 1
ATOM 1410 O O . PRO A 1 180 ? 10.718 22.478 55.774 1.00 17.21 207 PRO A O 1
ATOM 1414 N N . GLN A 1 181 ? 8.818 22.249 56.979 1.00 14.44 208 GLN A N 1
ATOM 1415 C CA . GLN A 1 181 ? 8.119 21.375 56.025 1.00 13.93 208 GLN A CA 1
ATOM 1416 C C . GLN A 1 181 ? 7.820 22.124 54.717 1.00 16.03 208 GLN A C 1
ATOM 1417 O O . GLN A 1 181 ? 7.553 21.495 53.688 1.00 15.53 208 GLN A O 1
ATOM 1423 N N . TYR A 1 182 ? 7.851 23.468 54.757 1.00 11.09 209 TYR A N 1
ATOM 1424 C CA . TYR A 1 182 ? 7.495 24.282 53.593 1.00 10.86 209 TYR A CA 1
ATOM 1425 C C . TYR A 1 182 ? 8.644 25.154 53.055 1.00 13.80 209 TYR A C 1
ATOM 1426 O O . TYR A 1 182 ? 8.423 25.932 52.116 1.00 11.68 209 TYR A O 1
ATOM 1435 N N . THR A 1 183 ? 9.861 25.000 53.602 1.00 10.43 210 THR A N 1
ATOM 1436 C CA . THR A 1 183 ? 11.006 25.833 53.215 1.00 10.12 210 THR A CA 1
ATOM 1437 C C . THR A 1 183 ? 12.340 25.160 53.526 1.00 15.69 210 THR A C 1
ATOM 1438 O O . THR A 1 183 ? 12.434 24.356 54.453 1.00 15.73 210 THR A O 1
ATOM 1442 N N . LYS A 1 184 ? 13.382 25.547 52.784 1.00 13.04 211 LYS A N 1
ATOM 1443 C CA . LYS A 1 184 ? 14.754 25.108 53.019 1.00 12.87 211 LYS A CA 1
ATOM 1444 C C . LYS A 1 184 ? 15.609 26.244 53.616 1.00 16.93 211 LYS A C 1
ATOM 1445 O O . LYS A 1 184 ? 16.506 25.973 54.417 1.00 16.77 211 LYS A O 1
ATOM 1451 N N . ASP A 1 185 ? 15.329 27.515 53.247 1.00 13.12 212 ASP A N 1
ATOM 1452 C CA . ASP A 1 185 ? 16.155 28.632 53.708 1.00 11.84 212 ASP A CA 1
ATOM 1453 C C . ASP A 1 185 ? 15.445 29.527 54.769 1.00 16.09 212 ASP A C 1
ATOM 1454 O O . ASP A 1 185 ? 16.050 30.487 55.268 1.00 15.46 212 ASP A O 1
ATOM 1459 N N . GLY A 1 186 ? 14.200 29.188 55.110 1.00 10.84 213 GLY A N 1
ATOM 1460 C CA . GLY A 1 186 ? 13.459 29.899 56.144 1.00 9.97 213 GLY A CA 1
ATOM 1461 C C . GLY A 1 186 ? 12.707 31.134 55.699 1.00 13.56 213 GLY A C 1
ATOM 1462 O O . GLY A 1 186 ? 12.032 31.748 56.525 1.00 12.83 213 GLY A O 1
ATOM 1463 N N . VAL A 1 187 ? 12.773 31.485 54.379 1.00 10.23 214 VAL A N 1
ATOM 1464 C CA . VAL A 1 187 ? 12.085 32.642 53.799 1.00 10.56 214 VAL A CA 1
ATOM 1465 C C . VAL A 1 187 ? 11.294 32.194 52.564 1.00 13.65 214 VAL A C 1
ATOM 1466 O O . VAL A 1 187 ? 10.107 32.517 52.442 1.00 12.01 214 VAL A O 1
ATOM 1470 N N . HIS A 1 188 ? 11.967 31.485 51.641 1.00 10.85 215 HIS A N 1
ATOM 1471 C CA . HIS A 1 188 ? 11.362 31.096 50.361 1.00 11.39 215 HIS A CA 1
ATOM 1472 C C . HIS A 1 188 ? 10.665 29.735 50.449 1.00 17.45 215 HIS A C 1
ATOM 1473 O O . HIS A 1 188 ? 11.288 28.742 50.895 1.00 17.88 215 HIS A O 1
ATOM 1480 N N . PRO A 1 189 ? 9.371 29.649 50.039 1.00 11.91 216 PRO A N 1
ATOM 1481 C CA . PRO A 1 189 ? 8.706 28.340 50.103 1.00 12.06 216 PRO A CA 1
ATOM 1482 C C . PRO A 1 189 ? 9.232 27.344 49.066 1.00 15.70 216 PRO A C 1
ATOM 1483 O O . PRO A 1 189 ? 9.673 27.732 47.981 1.00 13.35 216 PRO A O 1
ATOM 1487 N N . THR A 1 190 ? 9.210 26.052 49.423 1.00 12.49 217 THR A N 1
ATOM 1488 C CA . THR A 1 190 ? 9.517 24.960 48.483 1.00 12.01 217 THR A CA 1
ATOM 1489 C C . THR A 1 190 ? 8.189 24.649 47.738 1.00 14.93 217 THR A C 1
ATOM 1490 O O . THR A 1 190 ? 7.174 25.292 48.025 1.00 13.25 217 THR A O 1
ATOM 1494 N N . GLY A 1 191 ? 8.188 23.670 46.831 1.00 14.08 218 GLY A N 1
ATOM 1495 C CA . GLY A 1 191 ? 6.966 23.217 46.155 1.00 14.11 218 GLY A CA 1
ATOM 1496 C C . GLY A 1 191 ? 5.844 22.883 47.138 1.00 14.39 218 GLY A C 1
ATOM 1497 O O . GLY A 1 191 ? 4.699 23.338 46.967 1.00 10.39 218 GLY A O 1
ATOM 1498 N N . GLU A 1 192 ? 6.185 22.151 48.229 1.00 11.43 219 GLU A N 1
ATOM 1499 C CA . GLU A 1 192 ? 5.231 21.784 49.290 1.00 11.09 219 GLU A CA 1
ATOM 1500 C C . GLU A 1 192 ? 4.626 23.049 49.955 1.00 13.09 219 GLU A C 1
ATOM 1501 O O . GLU A 1 192 ? 3.435 23.084 50.262 1.00 12.62 219 GLU A O 1
ATOM 1507 N N . GLY A 1 193 ? 5.454 24.063 50.155 1.00 9.67 220 GLY A N 1
ATOM 1508 C CA . GLY A 1 193 ? 5.014 25.325 50.730 1.00 10.33 220 GLY A CA 1
ATOM 1509 C C . GLY A 1 193 ? 4.074 26.016 49.783 1.00 13.80 220 GLY A C 1
ATOM 1510 O O . GLY A 1 193 ? 2.995 26.460 50.186 1.00 15.74 220 GLY A O 1
ATOM 1511 N N . TYR A 1 194 ? 4.450 26.038 48.489 1.00 9.91 221 TYR A N 1
ATOM 1512 C CA . TYR A 1 194 ? 3.627 26.687 47.471 1.00 10.01 221 TYR A CA 1
ATOM 1513 C C . TYR A 1 194 ? 2.265 25.991 47.342 1.00 12.14 221 TYR A C 1
ATOM 1514 O O . TYR A 1 194 ? 1.264 26.673 47.152 1.00 11.23 221 TYR A O 1
ATOM 1523 N N . ASP A 1 195 ? 2.212 24.667 47.531 1.00 9.07 222 ASP A N 1
ATOM 1524 C CA . ASP A 1 195 ? 0.945 23.918 47.475 1.00 9.37 222 ASP A CA 1
ATOM 1525 C C . ASP A 1 195 ? -0.077 24.436 48.536 1.00 13.93 222 ASP A C 1
ATOM 1526 O O . ASP A 1 195 ? -1.267 24.531 48.225 1.00 13.81 222 ASP A O 1
ATOM 1531 N N . ILE A 1 196 ? 0.382 24.785 49.762 1.00 11.77 223 ILE A N 1
ATOM 1532 C CA . ILE A 1 196 ? -0.484 25.353 50.822 1.00 10.62 223 ILE A CA 1
ATOM 1533 C C . ILE A 1 196 ? -1.084 26.670 50.332 1.00 12.88 223 ILE A C 1
ATOM 1534 O O . ILE A 1 196 ? -2.303 26.900 50.428 1.00 11.82 223 ILE A O 1
ATOM 1547 N N . GLU A 1 198 ? -1.282 27.833 47.184 1.00 12.09 225 GLU A N 1
ATOM 1548 C CA . GLU A 1 198 ? -2.106 27.655 45.992 1.00 11.69 225 GLU A CA 1
ATOM 1549 C C . GLU A 1 198 ? -3.565 27.346 46.324 1.00 14.92 225 GLU A C 1
ATOM 1550 O O . GLU A 1 198 ? -4.458 27.976 45.751 1.00 13.96 225 GLU A O 1
ATOM 1556 N N . ALA A 1 199 ? -3.804 26.417 47.272 1.00 11.42 226 ALA A N 1
ATOM 1557 C CA . ALA A 1 199 ? -5.150 26.043 47.697 1.00 11.24 226 ALA A CA 1
ATOM 1558 C C . ALA A 1 199 ? -5.918 27.256 48.263 1.00 15.15 226 ALA A C 1
ATOM 1559 O O . ALA A 1 199 ? -7.089 27.448 47.944 1.00 14.38 226 ALA A O 1
ATOM 1561 N N . LEU A 1 200 ? -5.238 28.097 49.066 1.00 13.39 227 LEU A N 1
ATOM 1562 C CA . LEU A 1 200 ? -5.840 29.269 49.673 1.00 12.07 227 LEU A CA 1
ATOM 1563 C C . LEU A 1 200 ? -6.133 30.363 48.640 1.00 14.82 227 LEU A C 1
ATOM 1564 O O . LEU A 1 200 ? -7.257 30.864 48.598 1.00 12.20 227 LEU A O 1
ATOM 1569 N N . ILE A 1 201 ? -5.134 30.729 47.820 1.00 12.86 228 ILE A N 1
ATOM 1570 C CA . ILE A 1 201 ? -5.299 31.829 46.865 1.00 12.90 228 ILE A CA 1
ATOM 1571 C C . ILE A 1 201 ? -6.280 31.469 45.725 1.00 16.23 228 ILE A C 1
ATOM 1572 O O . ILE A 1 201 ? -7.116 32.315 45.397 1.00 15.48 228 ILE A O 1
ATOM 1577 N N . LYS A 1 202 ? -6.236 30.233 45.190 1.00 12.64 229 LYS A N 1
ATOM 1578 C CA . LYS A 1 202 ? -7.169 29.768 44.145 1.00 12.38 229 LYS A CA 1
ATOM 1579 C C . LYS A 1 202 ? -8.612 29.868 44.654 1.00 14.66 229 LYS A C 1
ATOM 1580 O O . LYS A 1 202 ? -9.460 30.408 43.957 1.00 13.26 229 LYS A O 1
ATOM 1586 N N . GLN A 1 203 ? -8.871 29.403 45.892 1.00 11.58 230 GLN A N 1
ATOM 1587 C CA . GLN A 1 203 ? -10.197 29.476 46.499 1.00 10.24 230 GLN A CA 1
ATOM 1588 C C . GLN A 1 203 ? -10.676 30.927 46.655 1.00 13.49 230 GLN A C 1
ATOM 1589 O O . GLN A 1 203 ? -11.847 31.203 46.392 1.00 10.88 230 GLN A O 1
ATOM 1595 N N . ALA A 1 204 ? -9.798 31.836 47.141 1.00 9.84 231 ALA A N 1
ATOM 1596 C CA . ALA A 1 204 ? -10.198 33.221 47.374 1.00 9.27 231 ALA A CA 1
ATOM 1597 C C . ALA A 1 204 ? -10.479 33.927 46.049 1.00 12.59 231 ALA A C 1
ATOM 1598 O O . ALA A 1 204 ? -11.470 34.654 45.959 1.00 12.30 231 ALA A O 1
ATOM 1600 N N . ILE A 1 205 ? -9.670 33.656 45.014 1.00 10.34 232 ILE A N 1
ATOM 1601 C CA . ILE A 1 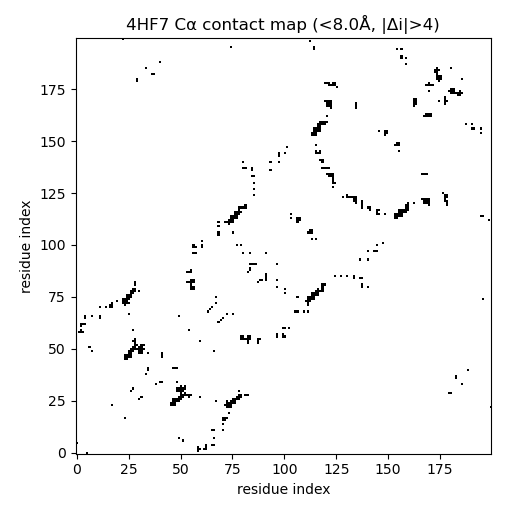205 ? -9.832 34.234 43.666 1.00 9.76 232 ILE A CA 1
ATOM 1602 C C . ILE A 1 205 ? -11.185 33.759 43.105 1.00 13.82 232 ILE A C 1
ATOM 1603 O O . ILE A 1 205 ? -12.004 34.585 42.717 1.00 13.42 232 ILE A O 1
ATOM 1608 N N . GLU A 1 206 ? -11.433 32.444 43.103 1.00 11.03 233 GLU A N 1
ATOM 1609 C CA . GLU A 1 206 ? -12.692 31.873 42.620 1.00 10.94 233 GLU A CA 1
ATOM 1610 C C . GLU A 1 206 ? -13.913 32.414 43.371 1.00 14.12 233 GLU A C 1
ATOM 1611 O O . GLU A 1 206 ? -14.907 32.718 42.726 1.00 11.89 233 GLU A O 1
ATOM 1617 N N . LYS A 1 207 ? -13.820 32.617 44.703 1.00 9.53 234 LYS A N 1
ATOM 1618 C CA . LYS A 1 207 ? -14.934 33.197 45.460 1.00 9.03 234 LYS A CA 1
ATOM 1619 C C . LYS A 1 207 ? -15.220 34.667 45.041 1.00 13.68 234 LYS A C 1
ATOM 1620 O O . LYS A 1 207 ? -16.377 35.059 44.924 1.00 12.27 234 LYS A O 1
ATOM 1626 N N . ALA A 1 208 ? -14.172 35.462 44.778 1.00 11.95 235 ALA A N 1
ATOM 1627 C CA . ALA A 1 208 ? -14.329 36.859 44.388 1.00 11.37 235 ALA A CA 1
ATOM 1628 C C . ALA A 1 208 ? -14.844 37.042 42.939 1.00 15.72 235 ALA A C 1
ATOM 1629 O O . ALA A 1 208 ? -15.384 38.105 42.635 1.00 15.33 235 ALA A O 1
ATOM 1631 N N . LEU A 1 209 ? -14.668 36.037 42.050 1.00 14.13 236 LEU A N 1
ATOM 1632 C CA . LEU A 1 209 ? -15.045 36.144 40.629 1.00 14.61 236 LEU A CA 1
ATOM 1633 C C . LEU A 1 209 ? -16.097 35.085 40.201 1.00 15.88 236 LEU A C 1
ATOM 1634 O O . LEU A 1 209 ? -16.886 34.670 41.062 1.00 15.94 236 LEU A O 1
#

Solvent-accessible surface area: 9936 Å² total

InterPro domains:
  IPR013830 SGNH hydrolase-type esterase domain [PF13472] (58-223)
  IPR036514 SGNH hydrolase superfamily [G3DSA:3.40.50.1110] (28-236)
  IPR051532 Diverse Ester Hydrolysis Enzymes [PTHR30383] (34-236)

Organism: Bacteroides thetaiotaomicron (strain ATCC 29148 / DSM 2079 / JCM 5827 / CCUG 10774 / NCTC 10582 / VPI-5482 / E50) (NCBI:txid226186)

CATH classification: 3.40.50.1110

Foldseek 3Di:
DLLPLVVCVVVLVVQDQDDVVLQEEEEEQLQVVLCVQCVVLCVVSNYHGDHHHLDALVSCLVCVCVRPVSSLHQAYEYAHDPNLLVQSPHPHDLCVRLVSVVNCVVCVVSNHAYEYEQHAWALADPVRRVRRCSRVSSVVSRVSSVVVCVVVVHHYQYLQVVADDPSRFHPVQQDDRRRRGHPSSSVSSVRVVVVSVVVD

Sequence (200 aa):
EFANYKRYATENAALAQPVKKEKRVVFGNITEGWVRRTHPDFFKTNGYIGRGISSGQTSYQFLLRFREDVINLLSPALVVINAGTNDVAENTGAYNEDYTFGNIASAELAKANKKIKVILTSVLPAAEFPWRREIKDAPQKIQSLNARIEAYAKANKIPFVNYYQPVVGENKALNPQYTKDGVHPTGEGYDIEALIKQAIEKAL

B-factor: mean 18.12, std 9.87, range [5.54, 75.93]

Nearest PDB structures (foldseek):
  4hf7-assembly1_A-2  TM=1.002E+00  e=2.642E-36  Bacteroides thetaiotaomicron VPI-5482
  4ppy-assembly2_C-2  TM=9.941E-01  e=7.079E-29  Bacteroides fragilis NCTC 9343
  4iyj-assembly1_B  TM=9.538E-01  e=5.482E-27  Bacteroides uniformis ATCC 8492
  3p94-assembly1_A  TM=9.515E-01  e=1.185E-21  Parabacteroides distasonis ATCC 8503
  2hsj-assembly1_D  TM=7.948E-01  e=4.247E-08  Streptococcus pneumoniae TIGR4

Radius of gyration: 15.95 Å; Cα contacts (8 Å, |Δi|>4): 338; chains: 1; bounding box: 37×32×45 Å

Secondary structure (DSSP, 8-state):
-TT-THHHHHHHHHSPPP-GGG--EE----HHHHHHH-HHHHHHHTEE----TT--HHHHHHHHHHHTGGG--SEEEE---HHHHTTSSSS--HHHHHHHHH--HHHHHTT-EEEEEPPPP-S--TT-TT---HHHHHHHHHHHHHHHHHHTT--EE-SS---BTTTTBPPGGGBSSSSSB-HHHHH--HHHHHHHHHH-